Protein AF-A0A351Z859-F1 (afdb_monomer)

Solvent-accessible surface area (backbone atoms only — not comparable to full-atom values): 14404 Å² total; per-residue (Å²): 127,86,77,63,75,73,46,68,88,87,62,86,33,58,35,91,83,39,73,84,47,80,55,70,69,59,82,29,26,55,72,71,72,36,52,63,57,54,55,50,51,56,46,48,47,68,72,34,66,68,54,35,52,55,52,51,34,52,51,49,41,58,55,73,30,42,44,96,88,78,41,77,72,58,48,73,71,54,43,51,56,51,36,37,54,71,70,62,56,50,33,38,23,30,45,16,16,69,94,40,39,65,61,40,50,52,52,43,51,56,42,38,78,70,72,34,48,65,48,78,36,44,25,56,78,56,40,41,48,45,63,84,74,74,42,82,85,84,77,91,63,102,54,78,60,38,69,24,33,57,52,34,20,53,50,36,49,74,68,59,28,57,37,33,37,32,31,32,41,54,76,73,41,46,54,45,23,60,75,56,37,81,37,55,75,46,78,77,37,56,63,26,90,86,55,77,41,38,63,64,60,55,62,78,27,36,86,55,91,34,22,64,67,70,78,44,66,86,60,78,75,77,75,73,82,77,75,75,78,73,78,76,75,83,78,74,83,83,81,81,78,84,79,132

Mean predicted aligned error: 8.93 Å

Nearest PDB structures (foldseek):
  3lzc-assembl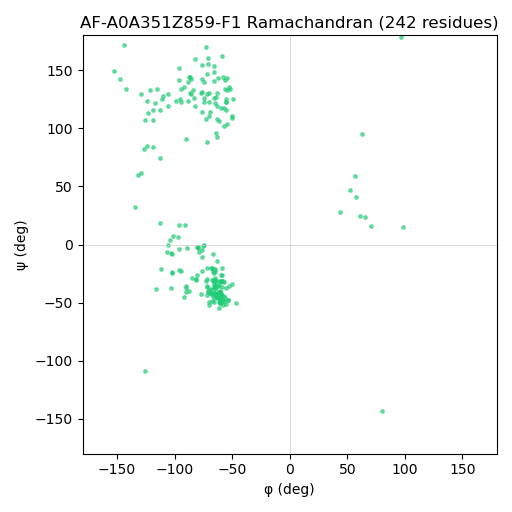y1_B  TM=6.955E-01  e=9.352E-03  Pyrococcus horikoshii
  3lzd-assembly1_B  TM=5.784E-01  e=1.665E-02  Pyrococcus horikoshii
  3lzd-assembly1_A  TM=5.931E-01  e=3.371E-02  Pyrococcus horikoshii
  2zsk-assembly1_B  TM=4.268E-01  e=3.371E-02  Pyrococcus horikoshii OT3
  2pln-assembly1_A-2  TM=3.500E-01  e=1.381E-01  Helicobacter pylori

pLDDT: mean 88.04, std 17.42, range [39.62, 98.88]

Structure (mmCIF, N/CA/C/O backbone):
data_AF-A0A351Z859-F1
#
_entry.id   AF-A0A351Z859-F1
#
loop_
_atom_site.group_PDB
_atom_site.id
_atom_site.type_symbol
_atom_site.label_atom_id
_atom_site.label_alt_id
_atom_site.label_comp_id
_atom_site.label_asym_id
_atom_site.label_entity_id
_atom_site.label_seq_id
_atom_site.pdbx_PDB_ins_code
_atom_site.Cartn_x
_atom_site.Cartn_y
_atom_site.Cartn_z
_atom_site.occupancy
_atom_site.B_iso_or_equiv
_atom_site.auth_seq_id
_atom_site.auth_comp_id
_atom_site.auth_asym_id
_atom_site.auth_atom_id
_atom_site.pdbx_PDB_model_num
ATOM 1 N N . MET A 1 1 ? 13.002 33.928 15.143 1.00 45.97 1 MET A N 1
ATOM 2 C CA . MET A 1 1 ? 13.806 32.812 14.589 1.00 45.97 1 MET A CA 1
ATOM 3 C C . MET A 1 1 ? 12.942 32.101 13.567 1.00 45.97 1 MET A C 1
ATOM 5 O O . MET A 1 1 ? 11.798 31.830 13.902 1.00 45.97 1 MET A O 1
ATOM 9 N N . LYS A 1 2 ? 13.428 31.849 12.342 1.00 49.84 2 LYS A N 1
ATOM 10 C CA . LYS A 1 2 ? 12.710 30.965 11.408 1.00 49.84 2 LYS A CA 1
ATOM 11 C C . LYS A 1 2 ? 12.531 29.620 12.114 1.00 49.84 2 LYS A C 1
ATOM 13 O O . LYS A 1 2 ? 13.525 29.020 12.521 1.00 49.84 2 LYS A O 1
ATOM 18 N N . THR A 1 3 ? 11.289 29.214 12.354 1.00 63.28 3 THR A N 1
ATOM 19 C CA . THR A 1 3 ? 10.973 27.855 12.790 1.00 63.28 3 THR A CA 1
ATOM 20 C C . THR A 1 3 ? 11.579 26.916 11.755 1.00 63.28 3 THR A C 1
ATOM 22 O O . THR A 1 3 ? 11.347 27.086 10.562 1.00 63.28 3 THR A O 1
ATOM 25 N N . ALA A 1 4 ? 12.458 26.014 12.195 1.00 70.50 4 ALA A N 1
ATOM 26 C CA . ALA A 1 4 ? 13.027 25.010 11.308 1.00 70.50 4 ALA A CA 1
ATOM 27 C C . ALA A 1 4 ? 11.886 24.219 10.653 1.00 70.50 4 ALA A C 1
ATOM 29 O O . ALA A 1 4 ? 10.891 23.933 11.327 1.00 70.50 4 ALA A O 1
ATOM 30 N N . ASP A 1 5 ? 12.040 23.868 9.376 1.00 89.81 5 ASP A N 1
ATOM 31 C CA . ASP A 1 5 ? 11.063 23.035 8.679 1.00 89.81 5 ASP A CA 1
ATOM 32 C C . ASP A 1 5 ? 10.807 21.754 9.476 1.00 89.81 5 ASP A C 1
ATOM 34 O O . ASP A 1 5 ? 11.730 21.122 10.004 1.00 89.81 5 ASP A O 1
ATOM 38 N N . VAL A 1 6 ? 9.535 21.381 9.599 1.00 93.94 6 VAL A N 1
ATOM 39 C CA . VAL A 1 6 ? 9.145 20.217 10.389 1.00 93.94 6 VAL A CA 1
ATOM 40 C C . VAL A 1 6 ? 9.597 18.944 9.683 1.00 93.94 6 VAL A C 1
ATOM 42 O O . VAL A 1 6 ? 9.213 18.685 8.545 1.00 93.94 6 VAL A O 1
ATOM 45 N N . THR A 1 7 ? 10.406 18.123 10.358 1.00 94.38 7 THR A N 1
ATOM 46 C CA . THR A 1 7 ? 10.975 16.911 9.758 1.00 94.38 7 THR A CA 1
ATOM 47 C C . THR A 1 7 ? 11.293 15.820 10.779 1.00 94.38 7 THR A C 1
ATOM 49 O O . THR A 1 7 ? 11.636 16.077 11.936 1.00 94.38 7 THR A O 1
ATOM 52 N N . CYS A 1 8 ? 11.197 14.570 10.321 1.00 95.19 8 CYS A N 1
ATOM 53 C CA . CYS A 1 8 ? 11.630 13.375 11.047 1.00 95.19 8 CYS A CA 1
ATOM 54 C C . CYS A 1 8 ? 12.961 12.802 10.533 1.00 95.19 8 CYS A C 1
ATOM 56 O O . CYS A 1 8 ? 13.465 11.872 11.158 1.00 95.19 8 CYS A O 1
ATOM 58 N N . ILE A 1 9 ? 13.514 13.321 9.428 1.00 93.69 9 ILE A N 1
ATOM 59 C CA . ILE A 1 9 ? 14.677 12.732 8.734 1.00 93.69 9 ILE A CA 1
ATOM 60 C C . ILE A 1 9 ? 15.902 12.674 9.661 1.00 93.69 9 ILE A C 1
ATOM 62 O O . ILE A 1 9 ? 16.543 11.636 9.767 1.00 93.69 9 ILE A O 1
ATOM 66 N N . GLU A 1 10 ? 16.136 13.739 10.430 1.00 88.38 10 GLU A N 1
ATOM 67 C CA . GLU A 1 10 ? 17.263 13.862 11.370 1.00 88.38 10 GLU A CA 1
ATOM 68 C C . GLU A 1 10 ? 16.927 13.367 12.795 1.00 88.38 10 GLU A C 1
ATOM 70 O O . GLU A 1 10 ? 17.563 13.744 13.783 1.00 88.38 10 GLU A O 1
ATOM 75 N N . CYS A 1 11 ? 15.845 12.597 12.970 1.00 92.31 11 CYS A N 1
ATOM 76 C CA . CYS A 1 11 ? 15.421 12.169 14.301 1.00 92.31 11 CYS A CA 1
ATOM 77 C C . CYS A 1 11 ? 16.308 11.042 14.836 1.00 92.31 11 CYS A C 1
ATOM 79 O O . CYS A 1 11 ? 16.234 9.902 14.395 1.00 92.31 11 CYS A O 1
ATOM 81 N N . GLU A 1 12 ? 17.045 11.335 15.902 1.00 91.94 12 GLU A N 1
ATOM 82 C CA . GLU A 1 12 ? 17.847 10.331 16.613 1.00 91.94 12 GLU A CA 1
ATOM 83 C C . GLU A 1 12 ? 17.245 9.916 17.967 1.00 91.94 12 GLU A C 1
ATOM 85 O O . GLU A 1 12 ? 17.836 9.131 18.704 1.00 91.94 12 GLU A O 1
ATOM 90 N N . SER A 1 13 ? 16.102 10.493 18.358 1.00 94.00 13 SER A N 1
ATOM 91 C CA . SER A 1 13 ? 15.503 10.236 19.679 1.00 94.00 13 SER A CA 1
ATOM 92 C C . SER A 1 13 ? 14.529 9.060 19.684 1.00 94.00 13 SER A C 1
ATOM 94 O O . SER A 1 13 ? 14.437 8.351 20.681 1.00 94.00 13 SER A O 1
ATOM 96 N N . TYR A 1 14 ? 13.745 8.899 18.609 1.00 93.94 14 TYR A N 1
ATOM 97 C CA . TYR A 1 14 ? 12.640 7.936 18.494 1.00 93.94 14 TYR A CA 1
ATOM 98 C C . TYR A 1 14 ? 11.724 7.849 19.731 1.00 93.94 14 TYR A C 1
ATOM 100 O O . TYR A 1 14 ? 11.087 6.825 19.984 1.00 93.94 14 TYR A O 1
ATOM 108 N N . LYS A 1 15 ? 11.605 8.940 20.499 1.00 93.88 15 LYS A N 1
ATOM 109 C CA . LYS A 1 15 ? 10.878 8.960 21.778 1.00 93.88 15 LYS A CA 1
ATOM 110 C C . LYS A 1 15 ? 9.375 8.704 21.624 1.00 93.88 15 LYS A C 1
ATOM 112 O O . LYS A 1 15 ? 8.725 8.262 22.563 1.00 93.88 15 LYS A O 1
ATOM 117 N N . CYS A 1 16 ? 8.818 8.950 20.436 1.00 92.81 16 CYS A N 1
ATOM 118 C CA . CYS A 1 16 ? 7.445 8.573 20.090 1.00 92.81 16 CYS A CA 1
ATOM 119 C C . CYS A 1 16 ? 7.220 7.053 20.068 1.00 92.81 16 CYS A C 1
ATOM 121 O O . CYS A 1 16 ? 6.129 6.615 20.411 1.00 92.81 16 CYS A O 1
ATOM 123 N N . ARG A 1 17 ? 8.242 6.266 19.713 1.00 93.69 17 ARG A N 1
ATOM 124 C CA . ARG A 1 17 ? 8.212 4.798 19.742 1.00 93.69 17 ARG A CA 1
ATOM 125 C C . ARG A 1 17 ? 8.672 4.243 21.088 1.00 93.69 17 ARG A C 1
ATOM 127 O O . ARG A 1 17 ? 8.136 3.244 21.551 1.00 93.69 17 ARG A O 1
ATOM 134 N N . TYR A 1 18 ? 9.645 4.898 21.719 1.00 94.50 18 TYR A N 1
ATOM 135 C CA . TYR A 1 18 ? 10.240 4.472 22.985 1.00 94.50 18 TYR A CA 1
ATOM 136 C C . TYR A 1 18 ? 10.134 5.586 24.041 1.00 94.50 18 TYR A C 1
ATOM 138 O O . TYR A 1 18 ? 11.093 6.337 24.244 1.00 94.50 18 TYR A O 1
ATOM 146 N N . PRO A 1 19 ? 8.998 5.703 24.759 1.00 91.06 19 PRO A N 1
ATOM 147 C CA . PRO A 1 19 ? 8.741 6.821 25.676 1.00 91.06 19 PRO A CA 1
ATOM 148 C C . PRO A 1 19 ? 9.778 6.978 26.794 1.00 91.06 19 PRO A C 1
ATOM 150 O O . PRO A 1 19 ? 10.000 8.083 27.290 1.00 91.06 19 PRO A O 1
ATOM 153 N N . LYS A 1 20 ? 10.440 5.875 27.166 1.00 93.75 20 LYS A N 1
ATOM 154 C CA . LYS A 1 20 ? 11.467 5.822 28.215 1.00 93.75 20 LYS A CA 1
ATOM 155 C C . LYS A 1 20 ? 12.828 6.389 27.781 1.00 93.75 20 LYS A C 1
ATOM 157 O O . LYS A 1 20 ? 13.695 6.579 28.630 1.00 93.75 20 LYS A O 1
ATOM 162 N N . VAL A 1 21 ? 13.043 6.674 26.491 1.00 92.94 21 VAL A N 1
ATOM 163 C CA . VAL A 1 21 ? 14.301 7.270 26.015 1.00 92.94 21 VAL A CA 1
ATOM 164 C C . VAL A 1 21 ? 14.479 8.673 26.607 1.00 92.94 21 VAL A C 1
ATOM 166 O O . VAL A 1 21 ? 13.607 9.544 26.505 1.00 92.94 21 VAL A O 1
ATOM 169 N N . LYS A 1 22 ? 15.644 8.904 27.228 1.00 93.06 22 LYS A N 1
ATOM 170 C CA . LYS A 1 22 ? 15.985 10.189 27.859 1.00 93.06 22 LYS A CA 1
ATOM 171 C C . LYS A 1 22 ? 16.255 11.292 26.834 1.00 93.06 22 LYS A C 1
ATOM 173 O O . LYS A 1 22 ? 15.864 12.430 27.076 1.00 93.06 22 LYS A O 1
ATOM 178 N N . LYS A 1 23 ? 16.859 10.956 25.685 1.00 92.81 23 LYS A N 1
ATOM 179 C CA . LYS A 1 23 ? 17.173 11.908 24.607 1.00 92.81 23 LYS A CA 1
ATOM 180 C C . LYS A 1 23 ? 15.909 12.645 24.160 1.00 92.81 23 LYS A C 1
ATOM 182 O O . LYS A 1 23 ? 14.919 12.029 23.764 1.00 92.81 23 LYS A O 1
ATOM 187 N N . SER A 1 24 ? 15.942 13.970 24.240 1.00 89.75 24 SER A N 1
ATOM 188 C CA . SER A 1 24 ? 14.845 14.816 23.778 1.00 89.75 24 SER A CA 1
ATOM 189 C C . SER A 1 24 ? 14.773 14.823 22.248 1.00 89.75 24 SER A C 1
ATOM 191 O O . SER A 1 24 ? 15.812 14.769 21.590 1.00 89.75 24 SER A O 1
ATOM 193 N N . PRO A 1 25 ? 13.569 14.918 21.658 1.00 90.81 25 PRO A N 1
ATOM 194 C CA . PRO A 1 25 ? 13.441 15.089 20.218 1.00 90.81 25 PRO A CA 1
ATOM 195 C C . PRO A 1 25 ? 14.008 16.445 19.776 1.00 90.81 25 PRO A C 1
ATOM 197 O O . PRO A 1 25 ? 14.024 17.404 20.559 1.00 90.81 25 PRO A O 1
ATOM 200 N N . SER A 1 26 ? 14.454 16.523 18.520 1.00 91.25 26 SER A N 1
ATOM 201 C CA . SER A 1 26 ? 14.964 17.752 17.898 1.00 91.25 26 SER A CA 1
ATOM 202 C C . SER A 1 26 ? 13.910 18.865 17.899 1.00 91.25 26 SER A C 1
ATOM 204 O O . SER A 1 26 ? 12.717 18.606 18.078 1.00 91.25 26 SER A O 1
ATOM 206 N N . GLN A 1 27 ? 14.329 20.117 17.699 1.00 91.62 27 GLN A N 1
ATOM 207 C CA . GLN A 1 27 ? 13.379 21.233 17.608 1.00 91.62 27 GLN A CA 1
ATOM 208 C C . GLN A 1 27 ? 12.458 21.113 16.386 1.00 91.62 27 GLN A C 1
ATOM 210 O O . GLN A 1 27 ? 11.303 21.497 16.482 1.00 91.62 27 GLN A O 1
ATOM 215 N N . ALA A 1 28 ? 12.913 20.485 15.299 1.00 93.44 28 ALA A N 1
ATOM 216 C CA . ALA A 1 28 ? 12.118 20.227 14.095 1.00 93.44 28 ALA A CA 1
ATOM 217 C C . ALA A 1 28 ? 11.079 19.091 14.243 1.00 93.44 28 ALA A C 1
ATOM 219 O O . ALA A 1 28 ? 10.368 18.773 13.294 1.00 93.44 28 ALA A O 1
ATOM 220 N N . CYS A 1 29 ? 10.991 18.442 15.411 1.00 93.56 29 CYS A N 1
ATOM 221 C CA . CYS A 1 29 ? 10.084 17.317 15.617 1.00 93.56 29 CYS A CA 1
ATOM 222 C C . CYS A 1 29 ? 8.607 17.737 15.464 1.00 93.56 29 CYS A C 1
ATOM 224 O O . CYS A 1 29 ? 8.172 18.649 16.177 1.00 93.56 29 CYS A O 1
ATOM 226 N N . PRO A 1 30 ? 7.790 17.008 14.673 1.00 94.06 30 PRO A N 1
ATOM 227 C CA . PRO A 1 30 ? 6.371 17.324 14.505 1.00 94.06 30 PRO A CA 1
ATOM 228 C C . PRO A 1 30 ? 5.594 17.401 15.823 1.00 94.06 30 PRO A C 1
ATOM 230 O O . PRO A 1 30 ? 4.774 18.290 16.000 1.00 94.06 30 PRO A O 1
ATOM 233 N N . ARG A 1 31 ? 5.895 16.533 16.802 1.00 90.94 31 ARG A N 1
ATOM 234 C CA . ARG A 1 31 ? 5.217 16.552 18.116 1.00 90.94 31 ARG A CA 1
ATOM 235 C C . ARG A 1 31 ? 5.517 17.806 18.943 1.00 90.94 31 ARG A C 1
ATOM 237 O O . ARG A 1 31 ? 4.755 18.112 19.851 1.00 90.94 31 ARG A O 1
ATOM 244 N N . LYS A 1 32 ? 6.643 18.480 18.681 1.00 91.44 32 LYS A N 1
ATOM 245 C CA . LYS A 1 32 ? 7.009 19.744 19.337 1.00 91.44 32 LYS A CA 1
ATOM 246 C C . LYS A 1 32 ? 6.425 20.949 18.608 1.00 91.44 32 LYS A C 1
ATOM 248 O O . LYS A 1 32 ? 5.998 21.881 19.273 1.00 91.44 32 LYS A O 1
ATOM 253 N N . GLN A 1 33 ? 6.432 20.919 17.277 1.00 94.25 33 GLN A N 1
ATOM 254 C CA . GLN A 1 33 ? 5.968 22.033 16.448 1.00 94.25 33 GLN A CA 1
ATOM 255 C C . GLN A 1 33 ? 4.439 22.076 16.305 1.00 94.25 33 GLN A C 1
ATOM 257 O O . GLN A 1 33 ? 3.888 23.158 16.155 1.00 94.25 33 GLN A O 1
ATOM 262 N N . TYR A 1 34 ? 3.759 20.929 16.425 1.00 95.12 34 TYR A N 1
ATOM 263 C CA . TYR A 1 34 ? 2.301 20.807 16.293 1.00 95.12 34 TYR A CA 1
ATOM 264 C C . TYR A 1 34 ? 1.647 20.062 17.479 1.00 95.12 34 TYR A C 1
ATOM 266 O O . TYR A 1 34 ? 1.073 18.976 17.312 1.00 95.12 34 TYR A O 1
ATOM 274 N N . PRO A 1 35 ? 1.760 20.578 18.717 1.00 94.69 35 PRO A N 1
ATOM 275 C CA . PRO A 1 35 ? 1.160 19.941 19.893 1.00 94.69 35 PRO A CA 1
ATOM 276 C C . PRO A 1 35 ? -0.378 19.954 19.862 1.00 94.69 35 PRO A C 1
ATOM 278 O O . PRO A 1 35 ? -1.020 19.037 20.379 1.00 94.69 35 PRO A O 1
ATOM 281 N N . ASP A 1 36 ? -0.963 20.973 19.242 1.00 97.00 36 ASP A N 1
ATOM 282 C CA . ASP A 1 36 ? -2.390 21.127 18.970 1.00 97.00 36 ASP A CA 1
ATOM 283 C C . ASP A 1 36 ? -2.891 20.060 17.991 1.00 97.00 36 ASP A C 1
ATOM 285 O O . ASP A 1 36 ? -3.826 19.335 18.332 1.00 97.00 36 ASP A O 1
ATOM 289 N N . VAL A 1 37 ? -2.204 19.858 16.859 1.00 96.81 37 VAL A N 1
ATOM 290 C CA . VAL A 1 37 ? -2.534 18.798 15.887 1.00 96.81 37 VAL A CA 1
ATOM 291 C C . VAL A 1 37 ? -2.440 17.423 16.539 1.00 96.81 37 VAL A C 1
ATOM 293 O O . VAL A 1 37 ? -3.312 16.579 16.341 1.00 96.81 37 VAL A O 1
ATOM 296 N N . MET A 1 38 ? -1.423 17.180 17.374 1.00 95.00 38 MET A N 1
ATOM 297 C CA . MET A 1 38 ? -1.317 15.919 18.114 1.00 95.00 38 MET A CA 1
ATOM 298 C C . MET A 1 38 ? -2.524 15.700 19.036 1.00 95.00 38 MET A C 1
ATOM 300 O O . MET A 1 38 ? -3.063 14.597 19.092 1.00 95.00 38 MET A O 1
ATOM 304 N N . LYS A 1 39 ? -2.956 16.730 19.772 1.00 96.94 39 LYS A N 1
ATOM 305 C CA . LYS A 1 39 ? -4.121 16.634 20.662 1.00 96.94 39 LYS A CA 1
ATOM 306 C C . LYS A 1 39 ? -5.414 16.426 19.870 1.00 96.94 39 LYS A C 1
ATOM 308 O O . LYS A 1 39 ? -6.222 15.584 20.257 1.00 96.94 39 LYS A O 1
ATOM 313 N N . GLN A 1 40 ? -5.594 17.175 18.786 1.00 97.69 40 GLN A N 1
ATOM 314 C CA . GLN A 1 40 ? -6.758 17.093 17.908 1.00 97.69 40 GLN A CA 1
ATOM 315 C C . GLN A 1 40 ? -6.877 15.705 17.279 1.00 97.69 40 GLN A C 1
ATOM 317 O O . GLN A 1 40 ? -7.887 15.038 17.468 1.00 97.69 40 GLN A O 1
ATOM 322 N N . THR A 1 41 ? -5.825 15.228 16.616 1.00 96.88 41 THR A N 1
ATOM 323 C CA . THR A 1 41 ? -5.847 13.935 15.917 1.00 96.88 41 THR A CA 1
ATOM 324 C C . THR A 1 41 ? -5.999 12.753 16.870 1.00 96.88 41 THR A C 1
ATOM 326 O O . THR A 1 41 ? -6.655 11.784 16.519 1.00 96.88 41 THR A O 1
ATOM 329 N N . LEU A 1 42 ? -5.478 12.818 18.103 1.00 96.88 42 LEU A N 1
ATOM 330 C CA . LEU A 1 42 ? -5.759 11.796 19.124 1.00 96.88 42 LEU A CA 1
ATOM 331 C C . LEU A 1 42 ? -7.234 11.761 19.534 1.00 96.88 42 LEU A C 1
ATOM 333 O O . LEU A 1 42 ? -7.754 10.689 19.843 1.00 96.88 42 LEU A O 1
ATOM 337 N N . LYS A 1 43 ? -7.888 12.926 19.576 1.00 97.62 43 LYS A N 1
ATOM 338 C CA . LYS A 1 43 ? -9.319 13.026 19.857 1.00 97.62 43 LYS A CA 1
ATOM 339 C C . LYS A 1 43 ? -10.130 12.486 18.681 1.00 97.62 43 LYS A C 1
ATOM 341 O O . LYS A 1 43 ? -10.930 11.588 18.885 1.00 97.62 43 LYS A O 1
ATOM 346 N N . GLU A 1 44 ? -9.873 12.958 17.465 1.00 96.38 44 GLU A N 1
ATOM 347 C CA . GLU A 1 44 ? -10.545 12.476 16.248 1.00 96.38 44 GLU A CA 1
ATOM 348 C C . GLU A 1 44 ? -10.365 10.971 16.072 1.00 96.38 44 GLU A C 1
ATOM 350 O O . GLU A 1 44 ? -11.329 10.259 15.835 1.00 96.38 44 GLU A O 1
ATOM 355 N N . ASN A 1 45 ? -9.149 10.463 16.287 1.00 96.19 45 ASN A N 1
ATOM 356 C CA . ASN A 1 45 ? -8.880 9.037 16.197 1.00 96.19 45 ASN A CA 1
ATOM 357 C C . ASN A 1 45 ? -9.739 8.230 17.171 1.00 96.19 45 ASN A C 1
ATOM 359 O O . ASN A 1 45 ? -10.148 7.139 16.804 1.00 96.19 45 ASN A O 1
ATOM 363 N N . ARG A 1 46 ? -10.008 8.751 18.377 1.00 96.31 46 ARG A N 1
ATOM 364 C CA . ARG A 1 46 ? -10.849 8.119 19.407 1.00 96.31 46 ARG A CA 1
ATOM 365 C C . ARG A 1 46 ? -12.343 8.244 19.117 1.00 96.31 46 ARG A C 1
ATOM 367 O O . ARG A 1 46 ? -13.074 7.290 19.360 1.00 96.31 46 ARG A O 1
ATOM 374 N N . ASP A 1 47 ? -12.771 9.417 18.670 1.00 97.50 47 ASP A N 1
ATOM 375 C CA . ASP A 1 47 ? -14.182 9.804 18.640 1.00 97.50 47 ASP A CA 1
ATOM 376 C C . ASP A 1 47 ? -14.839 9.514 17.274 1.00 97.50 47 ASP A C 1
ATOM 378 O O . ASP A 1 47 ? -16.057 9.355 17.206 1.00 97.50 47 ASP A O 1
ATOM 382 N N . ASP A 1 48 ? -14.061 9.414 16.188 1.00 97.81 48 ASP A N 1
ATOM 383 C CA . ASP A 1 48 ? -14.560 9.056 14.857 1.00 97.81 48 ASP A CA 1
ATOM 384 C C . ASP A 1 48 ? -14.710 7.532 14.712 1.00 97.81 48 ASP A C 1
ATOM 386 O O . ASP A 1 48 ? -13.745 6.765 14.802 1.00 97.81 48 ASP A O 1
ATOM 390 N N . ALA A 1 49 ? -15.944 7.087 14.462 1.00 97.06 49 ALA A N 1
ATOM 391 C CA . ALA A 1 49 ? -16.282 5.671 14.374 1.00 97.06 49 ALA A CA 1
ATOM 392 C C . ALA A 1 49 ? -15.623 4.957 13.181 1.00 97.06 49 ALA A C 1
ATOM 394 O O . ALA A 1 49 ? -15.210 3.805 13.322 1.00 97.06 49 ALA A O 1
ATOM 395 N N . ALA A 1 50 ? -15.493 5.620 12.028 1.00 95.56 50 ALA A N 1
ATOM 396 C CA . ALA A 1 50 ? -14.869 5.032 10.845 1.00 95.56 50 ALA A CA 1
ATOM 397 C C . ALA A 1 50 ? -13.360 4.857 11.064 1.00 95.56 50 ALA A C 1
ATOM 399 O O . ALA A 1 50 ? -12.796 3.797 10.777 1.00 95.56 50 ALA A O 1
ATOM 400 N N . VAL A 1 51 ? -12.714 5.855 11.671 1.00 96.81 51 VAL A N 1
ATOM 401 C CA . VAL A 1 51 ? -11.296 5.775 12.048 1.00 96.81 51 VAL A CA 1
ATOM 402 C C . VAL A 1 51 ? -11.068 4.680 13.093 1.00 96.81 51 VAL A C 1
ATOM 404 O O . VAL A 1 51 ? -10.140 3.878 12.951 1.00 96.81 51 VAL A O 1
ATOM 407 N N . GLN A 1 52 ? -11.918 4.593 14.120 1.00 97.25 52 GLN A N 1
ATOM 408 C CA . GLN A 1 52 ? -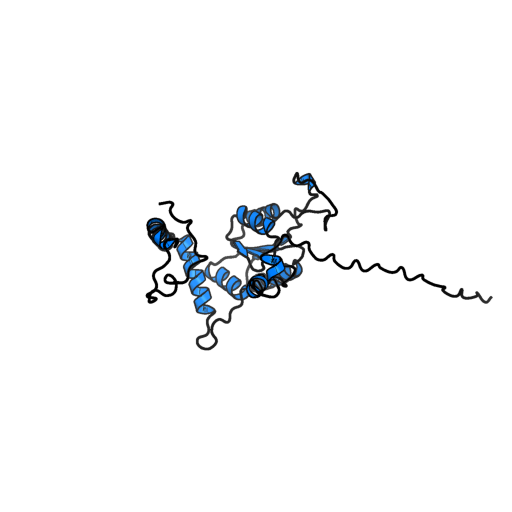11.851 3.525 15.123 1.00 97.25 52 GLN A CA 1
ATOM 409 C C . GLN A 1 52 ? -12.016 2.140 14.501 1.00 97.25 52 GLN A C 1
ATOM 411 O O . GLN A 1 52 ? -11.257 1.231 14.835 1.00 97.25 52 GLN A O 1
ATOM 416 N N . GLN A 1 53 ? -12.957 1.979 13.572 1.00 96.56 53 GLN A N 1
ATOM 417 C CA . GLN A 1 53 ? -13.198 0.709 12.895 1.00 96.56 53 GLN A CA 1
ATOM 418 C C . GLN A 1 53 ? -11.957 0.230 12.121 1.00 96.56 53 GLN A C 1
ATOM 420 O O . GLN A 1 53 ? -11.552 -0.927 12.270 1.00 96.56 53 GLN A O 1
ATOM 425 N N . ILE A 1 54 ? -11.301 1.117 11.367 1.00 96.62 54 ILE A N 1
ATOM 426 C CA . ILE A 1 54 ? -10.050 0.810 10.651 1.00 96.62 54 ILE A CA 1
ATOM 427 C C . ILE A 1 54 ? -8.922 0.449 11.630 1.00 96.62 54 ILE A C 1
ATOM 429 O O . ILE A 1 54 ? -8.228 -0.557 11.447 1.00 96.62 54 ILE A O 1
ATOM 433 N N . ASN A 1 55 ? -8.746 1.229 12.701 1.00 97.06 55 ASN A N 1
ATOM 434 C CA . ASN A 1 55 ? -7.687 0.984 13.686 1.00 97.06 55 ASN A CA 1
ATOM 435 C C . ASN A 1 55 ? -7.894 -0.330 14.444 1.00 97.06 55 ASN A C 1
ATOM 437 O O . ASN A 1 55 ? -6.936 -1.079 14.647 1.00 97.06 55 ASN A O 1
ATOM 441 N N . ALA A 1 56 ? -9.133 -0.637 14.829 1.00 97.12 56 ALA A N 1
ATOM 442 C CA . ALA A 1 56 ? -9.484 -1.890 15.482 1.00 97.12 56 ALA A CA 1
ATOM 443 C C . ALA A 1 56 ? -9.217 -3.089 14.561 1.00 97.12 56 ALA A C 1
ATOM 445 O O . ALA A 1 56 ? -8.621 -4.073 15.000 1.00 97.12 56 ALA A O 1
ATOM 446 N N . ALA A 1 57 ? -9.570 -2.989 13.274 1.00 97.88 57 ALA A N 1
ATOM 447 C CA . ALA A 1 57 ? -9.276 -4.034 12.297 1.00 97.88 57 ALA A CA 1
ATOM 448 C C . ALA A 1 57 ? -7.766 -4.239 12.101 1.00 97.88 57 ALA A C 1
ATOM 450 O O . ALA A 1 57 ? -7.299 -5.377 12.097 1.00 97.88 57 ALA A O 1
ATOM 451 N N . CYS A 1 58 ? -6.987 -3.157 12.012 1.00 96.88 58 CYS A N 1
ATOM 452 C CA . CYS A 1 58 ? -5.525 -3.223 11.941 1.00 96.88 58 CYS A CA 1
ATOM 453 C C . CYS A 1 58 ? -4.930 -3.931 13.170 1.00 96.88 58 CYS A C 1
ATOM 455 O O . CYS A 1 58 ? -4.144 -4.873 13.035 1.00 96.88 58 CYS A O 1
ATOM 457 N N . MET A 1 59 ? -5.353 -3.534 14.373 1.00 97.19 59 MET A N 1
ATOM 458 C CA . MET A 1 59 ? -4.915 -4.160 15.622 1.00 97.19 59 MET A CA 1
ATOM 459 C C . MET A 1 59 ? -5.266 -5.646 15.675 1.00 97.19 59 MET A C 1
ATOM 461 O O . MET A 1 59 ? -4.430 -6.459 16.069 1.00 97.19 59 MET A O 1
ATOM 465 N N . GLU A 1 60 ? -6.470 -6.016 15.248 1.00 97.94 60 GLU A N 1
ATOM 466 C CA . GLU A 1 60 ? -6.920 -7.405 15.269 1.00 97.94 60 GLU A CA 1
ATOM 467 C C . GLU A 1 60 ? -6.165 -8.278 14.256 1.00 97.94 60 GLU A C 1
ATOM 469 O O . GLU A 1 60 ? -5.777 -9.399 14.585 1.00 97.94 60 GLU A O 1
ATOM 474 N N . VAL A 1 61 ? -5.861 -7.763 13.060 1.00 97.56 61 VAL A N 1
ATOM 475 C CA . VAL A 1 61 ? -5.002 -8.453 12.078 1.00 97.56 61 VAL A CA 1
ATOM 476 C C . VAL A 1 61 ? -3.591 -8.661 12.626 1.00 97.56 61 VAL A C 1
ATOM 478 O O . VAL A 1 61 ? -3.036 -9.758 12.526 1.00 97.56 61 VAL A O 1
ATOM 481 N N . LEU A 1 62 ? -3.006 -7.638 13.254 1.00 95.62 62 LEU A N 1
ATOM 482 C CA . LEU A 1 62 ? -1.676 -7.743 13.859 1.00 95.62 62 LEU A CA 1
ATOM 483 C C . LEU A 1 62 ? -1.646 -8.709 15.049 1.00 95.62 62 LEU A C 1
ATOM 485 O O . LEU A 1 62 ? -0.643 -9.389 15.271 1.00 95.62 62 LEU A O 1
ATOM 489 N N . ARG A 1 63 ? -2.734 -8.774 15.819 1.00 95.88 63 ARG A N 1
ATOM 490 C CA . ARG A 1 63 ? -2.874 -9.696 16.947 1.00 95.88 63 ARG A CA 1
ATOM 491 C C . ARG A 1 63 ? -3.002 -11.137 16.463 1.00 95.88 63 ARG A C 1
ATOM 493 O O . ARG A 1 63 ? -2.285 -11.999 16.954 1.00 95.88 63 ARG A O 1
ATOM 500 N N . ARG A 1 64 ? -3.891 -11.398 15.500 1.00 96.38 64 ARG A N 1
ATOM 501 C CA . ARG A 1 64 ? -4.162 -12.749 14.982 1.00 96.38 64 ARG A CA 1
ATOM 502 C C . ARG A 1 64 ? -3.032 -13.306 14.117 1.00 96.38 64 ARG A C 1
ATOM 504 O O . ARG A 1 64 ? -2.850 -14.516 14.093 1.00 96.38 64 ARG A O 1
ATOM 511 N N . GLY A 1 65 ? -2.280 -12.448 13.427 1.00 95.62 65 GLY A N 1
ATOM 512 C CA . GLY A 1 65 ? -1.128 -12.858 12.617 1.00 95.62 65 GLY A CA 1
ATOM 513 C C . GLY A 1 65 ? 0.155 -13.109 13.402 1.00 95.62 65 GLY A C 1
ATOM 514 O O . GLY A 1 65 ? 1.168 -13.476 12.807 1.00 95.62 65 GLY A O 1
ATOM 515 N N . ARG A 1 66 ? 0.136 -12.896 14.722 1.00 94.25 66 ARG A N 1
ATOM 516 C CA . ARG A 1 66 ? 1.278 -13.122 15.603 1.00 94.25 66 ARG A CA 1
ATOM 517 C C . ARG A 1 66 ? 1.157 -14.473 16.302 1.00 94.25 66 ARG A C 1
ATOM 519 O O . ARG A 1 66 ? 0.217 -14.701 17.057 1.00 94.25 66 ARG A O 1
ATOM 526 N N . HIS A 1 67 ? 2.173 -15.302 16.129 1.00 91.56 67 HIS A N 1
ATOM 527 C CA . HIS A 1 67 ? 2.443 -16.470 16.950 1.00 91.56 67 HIS A CA 1
ATOM 528 C C . HIS A 1 67 ? 3.264 -16.079 18.179 1.00 91.56 67 HIS A C 1
ATOM 530 O O . HIS A 1 67 ? 4.182 -15.257 18.091 1.00 91.56 67 HIS A O 1
ATOM 536 N N . GLU A 1 68 ? 2.973 -16.695 19.322 1.00 86.44 68 GLU A N 1
ATOM 537 C CA . GLU A 1 68 ? 3.631 -16.380 20.595 1.00 86.44 68 GLU A CA 1
ATOM 538 C C . GLU A 1 68 ? 5.148 -16.624 20.546 1.00 86.44 68 GLU A C 1
ATOM 540 O O . GLU A 1 68 ? 5.922 -15.794 21.017 1.00 86.44 68 GLU A O 1
ATOM 545 N N . SER A 1 69 ? 5.577 -17.715 19.903 1.00 87.62 69 SER A N 1
ATOM 546 C CA . SER A 1 69 ? 6.993 -18.100 19.818 1.00 87.62 69 SER A CA 1
ATOM 547 C C . SER A 1 69 ? 7.677 -17.795 18.481 1.00 87.62 69 SER A C 1
ATOM 549 O O . SER A 1 69 ? 8.897 -17.659 18.451 1.00 87.62 69 SER A O 1
ATOM 551 N N . LEU A 1 70 ? 6.925 -17.686 17.378 1.00 87.50 70 LEU A N 1
ATOM 552 C CA . LEU A 1 70 ? 7.492 -17.568 16.022 1.00 87.50 70 LEU A CA 1
ATOM 553 C C . LEU A 1 70 ? 7.454 -16.130 15.490 1.00 87.50 70 LEU A C 1
ATOM 555 O O . LEU A 1 70 ? 8.057 -15.823 14.464 1.00 87.50 70 LEU A O 1
ATOM 559 N N . GLY A 1 71 ? 6.790 -15.220 16.206 1.00 91.19 71 GLY A N 1
ATOM 560 C CA . GLY A 1 71 ? 6.624 -13.844 15.764 1.00 91.19 71 GLY A CA 1
ATOM 561 C C . GLY A 1 71 ? 5.495 -13.711 14.747 1.00 91.19 71 GLY A C 1
ATOM 562 O O . GLY A 1 71 ? 4.438 -14.306 14.911 1.00 91.19 71 GLY A O 1
ATOM 563 N N . TYR A 1 72 ? 5.664 -12.844 13.752 1.00 91.75 72 TYR A N 1
ATOM 564 C CA . TYR A 1 72 ? 4.603 -12.548 12.788 1.00 91.75 72 TYR A CA 1
ATOM 565 C C . TYR A 1 72 ? 4.649 -13.515 11.601 1.00 91.75 72 TYR A C 1
ATOM 567 O O . TYR A 1 72 ? 5.679 -13.602 10.937 1.00 91.75 72 TYR A O 1
ATOM 575 N N . GLU A 1 73 ? 3.548 -14.214 11.328 1.00 95.06 73 GLU A N 1
ATOM 576 C CA . GLU A 1 73 ? 3.502 -15.310 10.345 1.00 95.06 73 GLU A CA 1
ATOM 577 C C . GLU A 1 73 ? 2.662 -14.990 9.107 1.00 95.06 73 GLU A C 1
ATOM 579 O O . GLU A 1 73 ? 2.804 -15.625 8.060 1.00 95.06 73 GLU A O 1
ATOM 584 N N . TRP A 1 74 ? 1.752 -14.022 9.205 1.00 97.12 74 TRP A N 1
ATOM 585 C CA . TRP A 1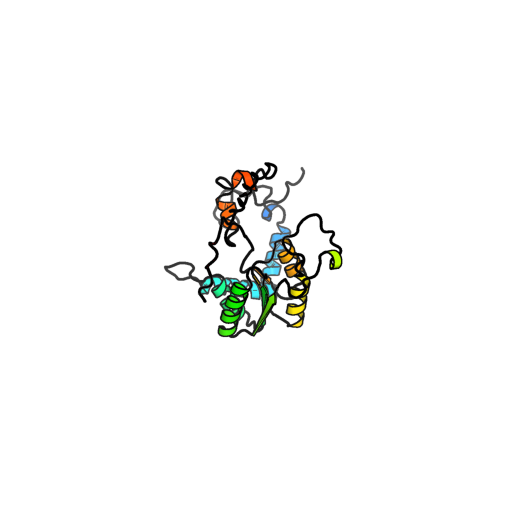 74 ? 0.871 -13.707 8.090 1.00 97.12 74 TRP A CA 1
ATOM 586 C C . TRP A 1 74 ? 1.597 -12.916 7.008 1.00 97.12 74 TRP A C 1
ATOM 588 O O . TRP A 1 74 ? 2.239 -11.897 7.256 1.00 97.12 74 TRP A O 1
ATOM 598 N N . THR A 1 75 ? 1.443 -13.369 5.765 1.00 96.81 75 THR A N 1
ATOM 599 C CA . THR A 1 75 ? 1.834 -12.587 4.592 1.00 96.81 75 THR A CA 1
ATOM 600 C C . THR A 1 75 ? 0.872 -11.416 4.401 1.00 96.81 75 THR A C 1
ATOM 602 O O . THR A 1 75 ? -0.279 -11.468 4.839 1.00 96.81 75 THR A O 1
ATOM 605 N N . ARG A 1 76 ? 1.285 -10.390 3.647 1.00 97.06 76 ARG A N 1
ATOM 606 C CA . ARG A 1 76 ? 0.408 -9.255 3.307 1.00 97.06 76 ARG A CA 1
ATOM 607 C C . ARG A 1 76 ? -0.890 -9.680 2.599 1.00 97.06 76 ARG A C 1
ATOM 609 O O . ARG A 1 76 ? -1.924 -9.054 2.801 1.00 97.06 76 ARG A O 1
ATOM 616 N N . VAL A 1 77 ? -0.868 -10.756 1.804 1.00 98.38 77 VAL A N 1
ATOM 617 C CA . VAL A 1 77 ? -2.087 -11.312 1.183 1.00 98.38 77 VAL A CA 1
ATOM 618 C C . VAL A 1 77 ? -3.025 -11.891 2.245 1.00 98.38 77 VAL A C 1
ATOM 620 O O . VAL A 1 77 ? -4.231 -11.661 2.189 1.00 98.38 77 VAL A O 1
ATOM 623 N N . ARG A 1 78 ? -2.488 -12.600 3.249 1.00 98.25 78 ARG A N 1
ATOM 624 C CA . ARG A 1 78 ? -3.304 -13.119 4.353 1.00 98.25 78 ARG A CA 1
ATOM 625 C C . ARG A 1 78 ? -3.847 -11.997 5.235 1.00 98.25 78 ARG A C 1
ATOM 627 O O . ARG A 1 78 ? -5.025 -12.039 5.575 1.00 98.25 78 ARG A O 1
ATOM 634 N N . GLU A 1 79 ? -3.026 -10.994 5.552 1.00 98.12 79 GLU A N 1
ATOM 635 C CA . GLU A 1 79 ? -3.462 -9.784 6.261 1.00 98.12 79 GLU A CA 1
ATOM 636 C C . GLU A 1 79 ? -4.640 -9.122 5.542 1.00 98.12 79 GLU A C 1
ATOM 638 O O . GLU A 1 79 ? -5.650 -8.841 6.174 1.00 98.12 79 GLU A O 1
ATOM 643 N N . LEU A 1 80 ? -4.542 -8.935 4.221 1.00 98.56 80 LEU A N 1
ATOM 644 C CA . LEU A 1 80 ? -5.598 -8.349 3.392 1.00 98.56 80 LEU A CA 1
ATOM 645 C C . LEU A 1 80 ? -6.919 -9.131 3.489 1.00 98.56 80 LEU A C 1
ATOM 647 O O . LEU A 1 80 ? -7.971 -8.528 3.695 1.00 98.56 80 LEU A O 1
ATOM 651 N N . ILE A 1 81 ? -6.869 -10.462 3.365 1.00 98.75 81 ILE A N 1
ATOM 652 C CA . ILE A 1 81 ? -8.055 -11.331 3.466 1.00 98.75 81 ILE A CA 1
ATOM 653 C C . ILE A 1 81 ? -8.713 -11.187 4.841 1.00 98.75 81 ILE A C 1
ATOM 655 O O . ILE A 1 81 ? -9.928 -11.025 4.945 1.00 98.75 81 ILE A O 1
ATOM 659 N N . GLU A 1 82 ? -7.919 -11.249 5.908 1.00 98.56 82 GLU A N 1
ATOM 660 C CA . GLU A 1 82 ? -8.437 -11.192 7.274 1.00 98.56 82 GLU A CA 1
ATOM 661 C C . GLU A 1 82 ? -8.938 -9.795 7.641 1.00 98.56 82 GLU A C 1
ATOM 663 O O . GLU A 1 82 ? -9.983 -9.674 8.277 1.00 98.56 82 GLU A O 1
ATOM 668 N N . TYR A 1 83 ? -8.264 -8.749 7.164 1.00 98.56 83 TYR A N 1
ATOM 669 C CA . TYR A 1 83 ? -8.702 -7.362 7.288 1.00 98.56 83 TYR A CA 1
ATOM 670 C C . TYR A 1 83 ? -10.080 -7.156 6.651 1.00 98.56 83 TYR A C 1
ATOM 672 O O . TYR A 1 83 ? -11.009 -6.687 7.310 1.00 98.56 83 TYR A O 1
ATOM 680 N N . ALA A 1 84 ? -10.245 -7.586 5.396 1.00 98.44 84 ALA A N 1
ATOM 681 C CA . ALA A 1 84 ? -11.513 -7.483 4.682 1.00 98.44 84 ALA A CA 1
ATOM 682 C C . ALA A 1 84 ? -12.635 -8.285 5.370 1.00 98.44 84 ALA A C 1
ATOM 684 O O . ALA A 1 84 ? -13.771 -7.818 5.432 1.00 98.44 84 ALA A O 1
ATOM 685 N N . ARG A 1 85 ? -12.331 -9.451 5.964 1.00 98.50 85 ARG A N 1
ATOM 686 C CA . ARG A 1 85 ? -13.299 -10.231 6.761 1.00 98.50 85 ARG A CA 1
ATOM 687 C C . ARG A 1 85 ? -13.730 -9.517 8.036 1.00 98.50 85 ARG A C 1
ATOM 689 O O . ARG A 1 85 ? -14.925 -9.486 8.324 1.00 98.50 85 ARG A O 1
ATOM 696 N N . ILE A 1 86 ? -12.786 -8.949 8.788 1.00 98.19 86 ILE A N 1
ATOM 697 C CA . ILE A 1 86 ? -13.071 -8.214 10.032 1.00 98.19 86 ILE A CA 1
ATOM 698 C C . ILE A 1 86 ? -13.989 -7.023 9.745 1.00 98.19 86 ILE A C 1
ATOM 700 O O . ILE A 1 86 ? -14.969 -6.815 10.459 1.00 98.19 86 ILE A O 1
ATOM 704 N N . LEU A 1 87 ? -13.724 -6.300 8.655 1.00 98.00 87 LEU A N 1
ATOM 705 C CA . LEU A 1 87 ? -14.552 -5.183 8.195 1.00 98.00 87 LEU A CA 1
ATOM 706 C C . LEU A 1 87 ? -15.810 -5.607 7.432 1.00 98.00 87 LEU A C 1
ATOM 708 O O . LEU A 1 87 ? -16.630 -4.761 7.090 1.00 98.00 87 LEU A O 1
ATOM 712 N N . ARG A 1 88 ? -16.000 -6.914 7.226 1.00 97.88 88 ARG A N 1
ATOM 713 C CA . ARG A 1 88 ? -17.153 -7.522 6.548 1.00 97.88 88 ARG A CA 1
ATOM 714 C C . ARG A 1 88 ? -17.337 -7.080 5.096 1.00 97.88 88 ARG A C 1
ATOM 716 O O . ARG A 1 88 ? -18.443 -7.222 4.573 1.00 97.88 88 ARG A O 1
ATOM 723 N N . TYR A 1 89 ? -16.266 -6.641 4.441 1.00 98.38 89 TYR A N 1
ATOM 724 C CA . TYR A 1 89 ? -16.276 -6.332 3.017 1.00 98.38 89 TYR A CA 1
ATOM 725 C C . TYR A 1 89 ? -16.695 -7.555 2.199 1.00 98.38 89 TYR A C 1
ATOM 727 O O . TYR A 1 89 ? -16.390 -8.705 2.533 1.00 98.38 89 TYR A O 1
ATOM 735 N N . LYS A 1 90 ? -17.428 -7.297 1.124 1.00 98.56 90 LYS A N 1
ATOM 736 C CA . LYS A 1 90 ? -17.970 -8.278 0.184 1.00 98.56 90 LYS A CA 1
ATOM 737 C C . LYS A 1 90 ? -17.385 -8.099 -1.203 1.00 98.56 90 LYS A C 1
ATOM 739 O O . LYS A 1 90 ? -17.127 -9.106 -1.859 1.00 98.56 90 LYS A O 1
ATOM 744 N N . ARG A 1 91 ? -17.169 -6.859 -1.646 1.00 98.81 91 ARG A N 1
ATOM 745 C CA . ARG A 1 91 ? -16.659 -6.540 -2.985 1.00 98.81 91 ARG A CA 1
ATOM 746 C C . ARG A 1 91 ? -15.265 -5.934 -2.901 1.00 98.81 91 ARG A C 1
ATOM 748 O O . ARG A 1 91 ? -15.094 -4.835 -2.379 1.00 98.81 91 ARG A O 1
ATOM 755 N N . ILE A 1 92 ? -14.277 -6.632 -3.453 1.00 98.88 92 ILE A N 1
ATOM 756 C CA . ILE A 1 92 ? -12.889 -6.164 -3.505 1.00 98.88 92 ILE A CA 1
ATOM 757 C C . ILE A 1 92 ? -12.523 -5.836 -4.949 1.00 98.88 92 ILE A C 1
ATOM 759 O O . ILE A 1 92 ? -12.643 -6.671 -5.847 1.00 98.88 92 ILE A O 1
ATOM 763 N N . GLY A 1 93 ? -12.058 -4.613 -5.173 1.00 98.88 93 GLY A N 1
ATOM 764 C CA . GLY A 1 93 ? -11.492 -4.203 -6.447 1.00 98.88 93 GLY A CA 1
ATOM 765 C C . GLY A 1 93 ? -10.004 -4.506 -6.516 1.00 98.88 93 GLY A C 1
ATOM 766 O O . GLY A 1 93 ? -9.280 -4.357 -5.534 1.00 98.88 93 GLY A O 1
ATOM 767 N N . ILE A 1 94 ? -9.523 -4.887 -7.693 1.00 98.88 94 ILE A N 1
ATOM 768 C CA . ILE A 1 94 ? -8.099 -4.989 -7.999 1.00 98.88 94 ILE A CA 1
ATOM 769 C C . ILE A 1 94 ? -7.793 -4.026 -9.143 1.00 98.88 94 ILE A C 1
ATOM 771 O O . ILE A 1 94 ? -8.255 -4.206 -10.272 1.00 98.88 94 ILE A O 1
ATOM 775 N N . ALA A 1 95 ? -6.966 -3.023 -8.863 1.00 98.69 95 ALA A N 1
ATOM 776 C CA . ALA A 1 95 ? -6.384 -2.155 -9.877 1.00 98.69 95 ALA A CA 1
ATOM 777 C C . ALA A 1 95 ? -5.056 -2.762 -10.345 1.00 98.69 95 ALA A C 1
ATOM 779 O O . ALA A 1 95 ? -3.996 -2.532 -9.754 1.00 98.69 95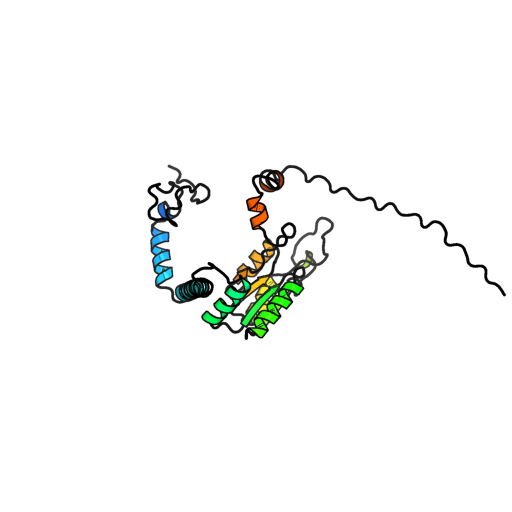 ALA A O 1
ATOM 780 N N . GLY A 1 96 ? -5.125 -3.589 -11.390 1.00 98.31 96 GLY A N 1
ATOM 781 C CA . GLY A 1 96 ? -3.993 -4.371 -11.885 1.00 98.31 96 GLY A CA 1
ATOM 782 C C . GLY A 1 96 ? -3.243 -3.680 -13.016 1.00 98.31 96 GLY A C 1
ATOM 783 O O . GLY A 1 96 ? -3.842 -3.195 -13.977 1.00 98.31 96 GLY A O 1
ATOM 784 N N . CYS A 1 97 ? -1.914 -3.657 -12.954 1.00 97.38 97 CYS A N 1
ATOM 785 C CA . CYS A 1 97 ? -1.118 -3.268 -14.113 1.00 97.38 97 CYS A CA 1
ATOM 786 C C . CYS A 1 97 ? -1.063 -4.396 -15.148 1.00 97.38 97 CYS A C 1
ATOM 788 O O . CYS A 1 97 ? -0.870 -5.551 -14.788 1.00 97.38 97 CYS A O 1
ATOM 790 N N . VAL A 1 98 ? -1.105 -4.057 -16.441 1.00 95.94 98 VAL A N 1
ATOM 791 C CA . VAL A 1 98 ? -0.930 -5.025 -17.539 1.00 95.94 98 VAL A CA 1
ATOM 792 C C . VAL A 1 98 ? 0.351 -5.859 -17.410 1.00 95.94 98 VAL A C 1
ATOM 794 O O . VAL A 1 98 ? 0.346 -7.043 -17.718 1.00 95.94 98 VAL A O 1
ATOM 797 N N . GLY A 1 99 ? 1.438 -5.266 -16.905 1.00 94.69 99 GLY A N 1
ATOM 798 C CA . GLY A 1 99 ? 2.709 -5.968 -16.703 1.00 94.69 99 GLY A CA 1
ATOM 799 C C . GLY A 1 99 ? 2.741 -6.898 -15.487 1.00 94.69 99 GLY A C 1
ATOM 800 O O . GLY A 1 99 ? 3.760 -7.540 -15.283 1.00 94.69 99 GLY A O 1
ATOM 801 N N . LEU A 1 100 ? 1.680 -6.918 -14.674 1.00 97.25 100 LEU A N 1
ATOM 802 C CA . LEU A 1 100 ? 1.493 -7.815 -13.525 1.00 97.25 100 LEU A CA 1
ATOM 803 C C . LEU A 1 100 ? 0.080 -8.413 -13.518 1.00 97.25 100 LEU A C 1
ATOM 805 O O . LEU A 1 100 ? -0.563 -8.575 -12.474 1.00 97.25 100 LEU A O 1
ATOM 809 N N . ILE A 1 101 ? -0.473 -8.633 -14.713 1.00 97.81 101 ILE A N 1
ATOM 810 C CA . ILE A 1 101 ? -1.870 -9.034 -14.842 1.00 97.81 101 ILE A CA 1
ATOM 811 C C . ILE A 1 101 ? -2.082 -10.482 -14.399 1.00 97.81 101 ILE A C 1
ATOM 813 O O . ILE A 1 101 ? -3.131 -10.790 -13.841 1.00 97.81 101 ILE A O 1
ATOM 817 N N . GLU A 1 102 ? -1.092 -11.356 -14.579 1.00 98.38 102 GLU A N 1
ATOM 818 C CA . GLU A 1 102 ? -1.185 -12.748 -14.134 1.00 98.38 102 GLU A CA 1
ATOM 819 C C . GLU A 1 102 ? -1.129 -12.846 -12.605 1.00 98.38 102 GLU A C 1
ATOM 821 O O . GLU A 1 102 ? -1.951 -13.536 -12.004 1.00 98.38 102 GLU A O 1
ATOM 826 N N . GLU A 1 103 ? -0.272 -12.064 -11.949 1.00 98.44 103 GLU A N 1
ATOM 827 C CA . GLU A 1 103 ? -0.247 -11.909 -10.491 1.00 98.44 103 GLU A CA 1
ATOM 828 C C . GLU A 1 103 ? -1.577 -11.347 -9.977 1.00 98.44 103 GLU A C 1
ATOM 830 O O . GLU A 1 103 ? -2.110 -11.821 -8.974 1.00 98.44 103 GLU A O 1
ATOM 835 N N . SER A 1 104 ? -2.157 -10.383 -10.700 1.00 98.69 104 SER A N 1
ATOM 836 C CA . SER A 1 104 ? -3.472 -9.818 -10.372 1.00 98.69 104 SER A CA 1
ATOM 837 C C . SER A 1 104 ? -4.591 -10.862 -10.480 1.00 98.69 104 SER A C 1
ATOM 839 O O . SER A 1 104 ? -5.473 -10.902 -9.625 1.00 98.69 104 SER A O 1
ATOM 841 N N . LYS A 1 105 ? -4.555 -11.740 -11.492 1.00 98.81 105 LYS A N 1
ATOM 842 C CA . LYS A 1 105 ? -5.509 -12.855 -11.644 1.00 98.81 105 LYS A CA 1
ATOM 843 C C . LYS A 1 105 ? -5.330 -13.919 -10.562 1.00 98.81 105 LYS A C 1
ATOM 845 O O . LYS A 1 105 ? -6.316 -14.469 -10.082 1.00 98.81 105 LYS A O 1
ATOM 850 N N . ILE A 1 106 ? -4.089 -14.230 -10.176 1.00 98.81 106 ILE A N 1
ATOM 851 C CA . ILE A 1 106 ? -3.804 -15.146 -9.060 1.00 98.81 106 ILE A CA 1
ATOM 852 C C . ILE A 1 106 ? -4.392 -14.582 -7.766 1.00 98.81 106 ILE A C 1
ATOM 854 O O . ILE A 1 106 ? -5.140 -15.287 -7.094 1.00 98.81 106 ILE A O 1
ATOM 858 N N . LEU A 1 107 ? -4.122 -13.309 -7.458 1.00 98.88 107 LEU A N 1
ATOM 859 C CA . LEU A 1 107 ? -4.727 -12.632 -6.311 1.00 98.88 107 LEU A CA 1
ATOM 860 C C . LEU A 1 107 ? -6.256 -12.682 -6.378 1.00 98.88 107 LEU A C 1
ATOM 862 O O . LEU A 1 107 ? -6.889 -13.003 -5.377 1.00 98.88 107 LEU A O 1
ATOM 866 N N . GLY A 1 108 ? -6.834 -12.393 -7.547 1.00 98.88 108 GLY A N 1
ATOM 867 C CA . GLY A 1 108 ? -8.279 -12.420 -7.744 1.00 98.88 108 GLY A CA 1
ATOM 868 C C . GLY A 1 108 ? -8.894 -13.763 -7.369 1.00 98.88 108 GLY A C 1
ATOM 869 O O . GLY A 1 108 ? -9.771 -13.798 -6.515 1.00 98.88 108 GLY A O 1
ATOM 870 N N . ARG A 1 109 ? -8.348 -14.868 -7.892 1.00 98.88 109 ARG A N 1
ATOM 871 C CA . ARG A 1 109 ? -8.816 -16.226 -7.563 1.00 98.88 109 ARG A CA 1
ATOM 872 C C . ARG A 1 109 ? -8.696 -16.551 -6.075 1.00 98.88 109 ARG A C 1
ATOM 874 O O . ARG A 1 109 ? -9.633 -17.077 -5.493 1.00 98.88 109 ARG A O 1
ATOM 881 N N . ILE A 1 110 ? -7.579 -16.186 -5.439 1.00 98.88 110 ILE A N 1
ATOM 882 C CA . ILE A 1 110 ? -7.386 -16.393 -3.993 1.00 98.88 110 ILE A CA 1
ATOM 883 C C . ILE A 1 110 ? -8.455 -15.642 -3.180 1.00 98.88 110 ILE A C 1
ATOM 885 O O . ILE A 1 110 ? -8.962 -16.157 -2.180 1.00 98.88 110 ILE A O 1
ATOM 889 N N . LEU A 1 111 ? -8.791 -14.413 -3.578 1.00 98.88 111 LEU A N 1
ATOM 890 C CA . LEU A 1 111 ? -9.819 -13.610 -2.916 1.00 98.88 111 LEU A CA 1
ATOM 891 C C . LEU A 1 111 ? -11.231 -14.166 -3.172 1.00 98.88 111 LEU A C 1
ATOM 893 O O . LEU A 1 111 ? -12.028 -14.230 -2.236 1.00 98.88 111 LEU A O 1
ATOM 897 N N . GLU A 1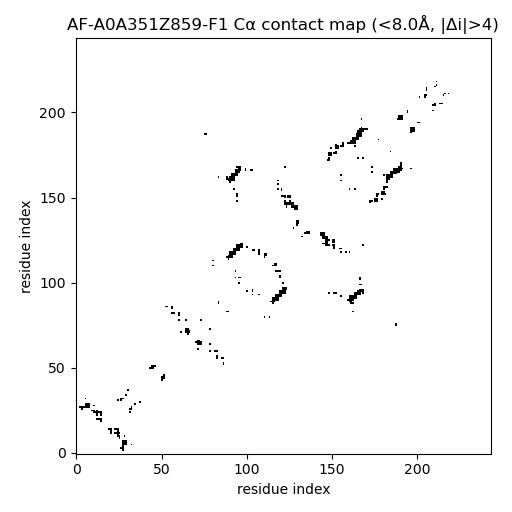 112 ? -11.529 -14.627 -4.387 1.00 98.81 112 GLU A N 1
ATOM 898 C CA . GLU A 1 112 ? -12.796 -15.301 -4.710 1.00 98.81 112 GLU A CA 1
ATOM 899 C C . GLU A 1 112 ? -12.977 -16.579 -3.881 1.00 98.81 112 GLU A C 1
ATOM 901 O O . GLU A 1 112 ? -13.990 -16.731 -3.199 1.00 98.81 112 GLU A O 1
ATOM 906 N N . GLU A 1 113 ? -11.958 -17.444 -3.831 1.00 98.75 113 GLU A N 1
ATOM 907 C CA . GLU A 1 113 ? -11.938 -18.642 -2.973 1.00 98.75 113 GLU A CA 1
ATOM 908 C C . GLU A 1 113 ? -12.062 -18.295 -1.481 1.00 98.75 113 GLU A C 1
ATOM 910 O O . GLU A 1 113 ? -12.572 -19.080 -0.682 1.00 98.75 113 GLU A O 1
ATOM 915 N N . SER A 1 114 ? -11.641 -17.090 -1.089 1.00 98.56 114 SER A N 1
ATOM 916 C CA . SER A 1 114 ? -11.789 -16.580 0.278 1.00 98.56 114 SER A CA 1
ATOM 917 C C . SER A 1 114 ? -13.191 -16.045 0.599 1.00 98.56 114 SER A C 1
ATOM 919 O O . SER A 1 114 ? -13.428 -15.682 1.761 1.00 98.56 114 SER A O 1
ATOM 921 N N . GLY A 1 115 ? -14.107 -16.035 -0.376 1.00 98.62 115 GLY A N 1
ATOM 922 C CA . GLY A 1 115 ? -15.521 -15.683 -0.226 1.00 98.62 115 GLY A CA 1
ATOM 923 C C . GLY A 1 115 ? -15.886 -14.251 -0.628 1.00 98.62 115 GLY A C 1
ATOM 924 O O . GLY A 1 115 ? -16.963 -13.781 -0.257 1.00 98.62 115 GLY A O 1
ATOM 925 N N . PHE A 1 116 ? -15.011 -13.540 -1.343 1.00 98.88 116 PHE A N 1
ATOM 926 C CA . PHE A 1 116 ? -15.283 -12.184 -1.830 1.00 98.88 116 PHE A CA 1
ATOM 927 C C . PHE A 1 116 ? -15.778 -12.196 -3.278 1.00 98.88 116 PHE A C 1
ATOM 929 O O . PHE A 1 116 ? -15.406 -13.051 -4.073 1.00 98.88 116 PHE A O 1
ATOM 936 N N . THR A 1 117 ? -16.574 -11.198 -3.654 1.00 98.88 117 THR A N 1
ATOM 937 C CA . THR A 1 117 ? -16.765 -10.851 -5.066 1.00 98.88 117 THR A CA 1
ATOM 938 C C . THR A 1 117 ? -15.615 -9.958 -5.508 1.00 98.88 117 THR A C 1
ATOM 940 O O . THR A 1 117 ? -15.364 -8.927 -4.881 1.00 98.88 117 THR A O 1
ATOM 943 N N . VAL A 1 118 ? -14.917 -10.333 -6.576 1.00 98.88 118 VAL A N 1
ATOM 944 C CA . VAL A 1 118 ? -13.707 -9.630 -7.010 1.00 98.88 118 VAL A CA 1
ATOM 945 C C . VAL A 1 118 ? -13.908 -8.977 -8.369 1.00 98.88 118 VAL A C 1
ATOM 947 O O . VAL A 1 118 ? -14.418 -9.593 -9.299 1.00 98.88 118 VAL A O 1
ATOM 950 N N . ILE A 1 119 ? -13.484 -7.719 -8.491 1.00 98.88 119 ILE A N 1
ATOM 951 C CA . ILE A 1 119 ? -13.499 -6.976 -9.751 1.00 98.88 119 ILE A CA 1
ATOM 952 C C . ILE A 1 119 ? -12.064 -6.592 -10.090 1.00 98.88 119 ILE A C 1
ATOM 954 O O . ILE A 1 119 ? -11.487 -5.702 -9.472 1.00 98.88 119 ILE A O 1
ATOM 958 N N . LEU A 1 120 ? -11.478 -7.248 -11.089 1.00 98.75 120 LEU A N 1
ATOM 959 C CA . LEU A 1 120 ? -10.157 -6.899 -11.608 1.00 98.75 120 LEU A CA 1
ATOM 960 C C . LEU A 1 120 ? -10.290 -5.963 -12.810 1.00 98.75 120 LEU A C 1
ATOM 962 O O . LEU A 1 120 ? -10.872 -6.333 -13.826 1.00 98.75 120 LEU A O 1
ATOM 966 N N . VAL A 1 121 ? -9.668 -4.785 -12.734 1.00 98.69 121 VAL A N 1
ATOM 967 C CA . VAL A 1 121 ? -9.565 -3.857 -13.867 1.00 98.69 121 VAL A CA 1
ATOM 968 C C . VAL A 1 121 ? -8.103 -3.676 -14.251 1.00 98.69 121 VAL A C 1
ATOM 970 O O . VAL A 1 121 ? -7.280 -3.249 -13.442 1.00 98.69 121 VAL A O 1
ATOM 973 N N . ASN A 1 122 ? -7.774 -3.987 -15.504 1.00 97.62 122 ASN A N 1
ATOM 974 C CA . ASN A 1 122 ? -6.444 -3.780 -16.079 1.00 97.62 122 ASN A CA 1
ATOM 975 C C . ASN A 1 122 ? -6.208 -2.285 -16.372 1.00 97.62 122 ASN A C 1
ATOM 977 O O . ASN A 1 122 ? -7.086 -1.612 -16.905 1.00 97.62 122 ASN A O 1
ATOM 981 N N . CYS A 1 123 ? -5.009 -1.765 -16.109 1.00 94.94 123 CYS A N 1
ATOM 982 C CA . CYS A 1 123 ? -4.628 -0.378 -16.396 1.00 94.94 123 CYS A CA 1
ATOM 983 C C . CYS A 1 123 ? -4.742 0.033 -17.870 1.00 94.94 123 CYS A C 1
ATOM 985 O O . CYS A 1 123 ? -4.820 1.226 -18.171 1.00 94.94 123 CYS A O 1
ATOM 987 N N . MET A 1 124 ? -4.758 -0.938 -18.785 1.00 94.62 124 MET A N 1
ATOM 988 C CA . MET A 1 124 ? -4.987 -0.717 -20.215 1.00 94.62 124 MET A CA 1
ATOM 989 C C . MET A 1 124 ? -6.466 -0.775 -20.624 1.00 94.62 124 MET A C 1
ATOM 991 O O . MET A 1 124 ? -6.759 -0.508 -21.783 1.00 94.62 124 MET A O 1
ATOM 995 N N . ALA A 1 125 ? -7.404 -1.072 -19.716 1.00 94.44 125 ALA A N 1
ATOM 996 C CA . ALA A 1 125 ? -8.831 -1.186 -20.047 1.00 94.44 125 ALA A CA 1
ATOM 997 C C . ALA A 1 125 ? -9.420 0.108 -20.644 1.00 94.44 125 ALA A C 1
ATOM 999 O O . ALA A 1 125 ? -10.300 0.047 -21.495 1.00 94.44 125 ALA A O 1
ATOM 1000 N N . GLY A 1 126 ? -8.900 1.270 -20.238 1.00 89.38 126 GLY A N 1
ATOM 1001 C CA . GLY A 1 126 ? -9.227 2.577 -20.819 1.00 89.38 126 GLY A CA 1
ATOM 1002 C C . GLY A 1 126 ? -8.053 3.210 -21.562 1.00 89.38 126 GLY A C 1
ATOM 1003 O O . GLY A 1 126 ? -8.018 4.434 -21.703 1.00 89.38 126 GLY A O 1
ATOM 1004 N N . GLY A 1 127 ? -7.047 2.410 -21.926 1.00 91.75 127 GLY A N 1
ATOM 1005 C CA . GLY A 1 127 ? -5.823 2.897 -22.542 1.00 91.75 127 GLY A CA 1
ATOM 1006 C C . GLY A 1 127 ? -6.084 3.492 -23.922 1.00 91.75 127 GLY A C 1
ATOM 1007 O O . GLY A 1 127 ? -6.884 2.972 -24.696 1.00 91.75 127 GLY A O 1
ATOM 1008 N N . ALA A 1 128 ? -5.399 4.587 -24.235 1.00 91.62 128 ALA A N 1
ATOM 1009 C CA . ALA A 1 128 ? -5.521 5.275 -25.517 1.00 91.62 128 ALA A CA 1
ATOM 1010 C C . ALA A 1 128 ? -4.169 5.839 -25.965 1.00 91.62 128 ALA A C 1
ATOM 1012 O O . ALA A 1 128 ? -3.191 5.813 -25.216 1.00 91.62 128 ALA A O 1
ATOM 1013 N N . LEU A 1 129 ? -4.107 6.349 -27.194 1.00 89.69 129 LEU A N 1
ATOM 1014 C CA . LEU A 1 129 ? -2.929 7.078 -27.657 1.00 89.69 129 LEU A CA 1
ATOM 1015 C C . LEU A 1 129 ? -2.716 8.344 -26.794 1.00 89.69 129 LEU A C 1
ATOM 1017 O O . LEU A 1 129 ? -3.709 8.972 -26.409 1.00 89.69 129 LEU A O 1
ATOM 1021 N N . PRO A 1 130 ? -1.468 8.744 -26.487 1.00 86.75 130 PRO A N 1
ATOM 1022 C CA . PRO A 1 130 ? -1.161 9.914 -25.655 1.00 86.75 130 PRO A CA 1
ATOM 1023 C C . PRO A 1 130 ? -1.884 11.205 -26.069 1.00 86.75 130 PRO A C 1
ATOM 1025 O O . PRO A 1 130 ? -2.305 11.980 -25.210 1.00 86.75 130 PRO A O 1
ATOM 1028 N N . GLU A 1 131 ? -2.115 11.406 -27.366 1.00 88.12 131 GLU A N 1
ATOM 1029 C CA . GLU A 1 131 ? -2.787 12.582 -27.924 1.00 88.12 131 GLU A CA 1
ATOM 1030 C C . GLU A 1 131 ? -4.238 12.695 -27.434 1.00 88.12 131 GLU A C 1
ATOM 1032 O O . GLU A 1 131 ? -4.738 13.800 -27.230 1.00 88.12 131 GLU A O 1
ATOM 1037 N N . LYS A 1 132 ? -4.910 11.563 -27.167 1.00 90.56 132 LYS A N 1
ATOM 1038 C CA . LYS A 1 132 ? -6.261 11.541 -26.573 1.00 90.56 132 LYS A CA 1
ATOM 1039 C C . LYS A 1 132 ? -6.277 12.042 -25.128 1.00 90.56 132 LYS A C 1
ATOM 1041 O O . LYS A 1 132 ? -7.327 12.463 -24.655 1.00 90.56 132 LYS A O 1
ATOM 1046 N N . PHE A 1 133 ? -5.130 12.032 -24.456 1.00 88.44 133 PHE A N 1
ATOM 1047 C CA . PHE A 1 133 ? -4.936 12.608 -23.125 1.00 88.44 133 PHE A CA 1
ATOM 1048 C C . PHE A 1 133 ? -4.340 14.025 -23.177 1.00 88.44 133 PH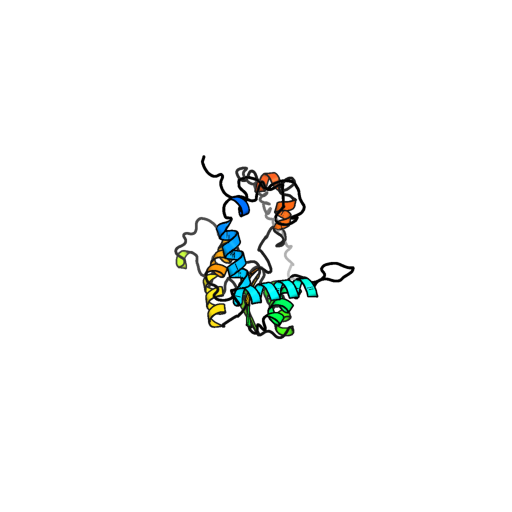E A C 1
ATOM 1050 O O . PHE A 1 133 ? -3.984 14.575 -22.137 1.00 88.44 133 PHE A O 1
ATOM 1057 N N . GLY A 1 134 ? -4.193 14.616 -24.370 1.00 89.50 134 GLY A N 1
ATOM 1058 C CA . GLY A 1 134 ? -3.552 15.922 -24.548 1.00 89.50 134 GLY A CA 1
ATOM 1059 C C . GLY A 1 134 ? -2.037 15.905 -24.320 1.00 89.50 134 GLY A C 1
ATOM 1060 O O . GLY A 1 134 ? -1.432 16.960 -24.135 1.00 89.50 134 GLY A O 1
ATOM 1061 N N . LEU A 1 135 ? -1.410 14.725 -24.322 1.00 87.12 135 LEU A N 1
ATOM 1062 C CA . LEU A 1 135 ? 0.029 14.573 -24.144 1.00 87.12 135 LEU A CA 1
ATOM 1063 C C . LEU A 1 135 ? 0.729 14.582 -25.503 1.00 87.12 135 LEU A C 1
ATOM 1065 O O . LEU A 1 135 ? 0.303 13.910 -26.441 1.00 87.12 135 LEU A O 1
ATOM 1069 N N . LYS A 1 136 ? 1.836 15.322 -25.596 1.00 79.75 136 LYS A N 1
ATOM 1070 C CA . LYS A 1 136 ? 2.742 15.250 -26.747 1.00 79.75 136 LYS A CA 1
ATOM 1071 C C . LYS A 1 136 ? 3.740 14.121 -26.517 1.00 79.75 136 LYS A C 1
ATOM 1073 O O . LYS A 1 136 ? 4.366 14.063 -25.460 1.00 79.75 136 LYS A O 1
ATOM 1078 N N . THR A 1 137 ? 3.907 13.247 -27.501 1.00 67.94 137 THR A N 1
ATOM 1079 C CA . THR A 1 137 ? 4.984 12.255 -27.497 1.00 67.94 137 THR A CA 1
ATOM 1080 C C . THR A 1 137 ? 6.263 12.892 -28.039 1.00 67.94 137 THR A C 1
ATOM 1082 O O . THR A 1 137 ? 6.254 13.580 -29.057 1.00 67.94 137 THR A O 1
ATOM 1085 N N . SER A 1 138 ? 7.381 12.695 -27.343 1.00 58.69 138 SER A N 1
ATOM 1086 C CA . SER A 1 138 ? 8.713 13.032 -27.847 1.00 58.69 138 SER A CA 1
ATOM 1087 C C . SER A 1 138 ? 9.592 11.787 -27.744 1.00 58.69 138 SER A C 1
ATOM 1089 O O . SER A 1 138 ? 9.973 11.402 -26.638 1.00 58.69 138 SER A O 1
ATOM 1091 N N . GLY A 1 139 ? 9.893 11.157 -28.882 1.00 61.44 139 GLY A N 1
ATOM 1092 C CA . GLY A 1 139 ? 10.733 9.956 -28.974 1.00 61.44 139 GLY A CA 1
ATOM 1093 C C . GLY A 1 139 ? 9.963 8.631 -29.031 1.00 61.44 139 GLY A C 1
ATOM 1094 O O . GLY A 1 139 ? 8.734 8.598 -28.995 1.00 61.44 139 GLY A O 1
ATOM 1095 N N . GLU A 1 140 ? 10.709 7.529 -29.145 1.00 57.34 140 GLU A N 1
ATOM 1096 C CA . GLU A 1 140 ? 10.158 6.171 -29.154 1.00 57.34 140 GLU A CA 1
ATOM 1097 C C . GLU A 1 140 ? 9.611 5.809 -27.766 1.00 57.34 140 GLU A C 1
ATOM 1099 O O . GLU A 1 140 ? 10.352 5.690 -26.787 1.00 57.34 140 GLU A O 1
ATOM 1104 N N . THR A 1 141 ? 8.296 5.631 -27.661 1.00 57.50 141 THR A N 1
ATOM 1105 C CA . THR A 1 141 ? 7.658 5.108 -26.452 1.00 57.50 141 THR A CA 1
ATOM 1106 C C . THR A 1 141 ? 7.652 3.580 -26.485 1.00 57.50 141 THR A C 1
ATOM 1108 O O . THR A 1 141 ? 7.448 2.962 -27.525 1.00 57.50 141 THR A O 1
ATOM 1111 N N . ALA A 1 142 ? 7.817 2.936 -25.325 1.00 54.12 142 ALA A N 1
ATOM 1112 C CA . ALA A 1 142 ? 7.772 1.470 -25.211 1.00 54.12 142 ALA A CA 1
ATOM 1113 C C . ALA A 1 142 ? 6.402 0.850 -25.584 1.00 54.12 142 ALA A C 1
ATOM 1115 O O . ALA A 1 142 ? 6.288 -0.362 -25.742 1.00 54.12 142 ALA A O 1
ATOM 1116 N N . SER A 1 143 ? 5.357 1.675 -25.686 1.00 61.81 143 SER A N 1
ATOM 1117 C CA . SER A 1 143 ? 4.008 1.324 -26.130 1.00 61.81 143 SER A CA 1
ATOM 1118 C C . SER A 1 143 ? 3.407 2.531 -26.847 1.00 61.81 143 SER A C 1
ATOM 1120 O O . SER A 1 143 ? 3.606 3.665 -26.404 1.00 61.81 143 SER A O 1
ATOM 1122 N N . SER A 1 144 ? 2.649 2.302 -27.919 1.00 72.31 144 SER A N 1
ATOM 1123 C CA . SER A 1 144 ? 1.844 3.348 -28.566 1.00 72.31 144 SER A CA 1
ATOM 1124 C C . SER A 1 144 ? 0.627 3.744 -27.721 1.00 72.31 144 SER A C 1
ATOM 1126 O O . SER A 1 144 ? 0.091 4.833 -27.889 1.00 72.31 144 SER A O 1
ATOM 1128 N N . VAL A 1 145 ? 0.213 2.882 -26.786 1.00 82.44 145 VAL A N 1
ATOM 1129 C CA . VAL A 1 145 ? -0.951 3.074 -25.912 1.00 82.44 145 VAL A CA 1
ATOM 1130 C C . VAL A 1 145 ? -0.502 3.415 -24.492 1.00 82.44 145 VAL A C 1
ATOM 1132 O O . VAL A 1 145 ? 0.320 2.711 -23.896 1.00 82.44 145 VAL A O 1
ATOM 1135 N N . PHE A 1 146 ? -1.070 4.489 -23.948 1.00 87.56 146 PHE A N 1
ATOM 1136 C CA . PHE A 1 146 ? -0.868 4.976 -22.588 1.00 87.56 146 PHE A CA 1
ATOM 1137 C C . PHE A 1 146 ? -1.977 4.460 -21.661 1.00 87.56 146 PHE A C 1
ATOM 1139 O O . PHE A 1 146 ? -3.134 4.359 -22.067 1.00 87.56 146 PHE A O 1
ATOM 1146 N N . CYS A 1 147 ? -1.633 4.106 -20.418 1.00 93.81 147 CYS A N 1
ATOM 1147 C CA . CYS A 1 147 ? -2.607 3.575 -19.457 1.00 93.81 147 CYS A CA 1
ATOM 1148 C C . CYS A 1 147 ? -3.575 4.664 -18.975 1.00 93.81 147 CYS A C 1
ATOM 1150 O O . CYS A 1 147 ? -3.209 5.834 -18.905 1.00 93.81 147 CYS A O 1
ATOM 1152 N N . ASN A 1 148 ? -4.767 4.259 -18.540 1.00 95.69 148 ASN A N 1
ATOM 1153 C CA . ASN A 1 148 ? -5.766 5.161 -17.971 1.00 95.69 148 ASN A CA 1
ATOM 1154 C C . ASN A 1 148 ? -6.219 4.659 -16.586 1.00 95.69 148 ASN A C 1
ATOM 1156 O O . ASN A 1 148 ? -7.249 3.989 -16.476 1.00 95.69 148 ASN A O 1
ATOM 1160 N N . PRO A 1 149 ? -5.457 4.953 -15.515 1.00 96.06 149 PRO A N 1
ATOM 1161 C CA . PRO A 1 149 ? -5.815 4.541 -14.156 1.00 96.06 149 PRO A CA 1
ATOM 1162 C C . PRO A 1 149 ? -7.074 5.240 -13.631 1.00 96.06 149 PRO A C 1
ATOM 1164 O O . PRO A 1 149 ? -7.728 4.717 -12.733 1.00 96.06 149 PRO A O 1
ATOM 1167 N N . PHE A 1 150 ? -7.449 6.388 -14.206 1.00 96.50 150 PHE A N 1
ATOM 1168 C CA . PHE A 1 150 ? -8.704 7.047 -13.864 1.00 96.50 150 PHE A CA 1
ATOM 1169 C C . PHE A 1 150 ? -9.900 6.170 -14.254 1.00 96.50 150 PHE A C 1
ATOM 1171 O O . PHE A 1 150 ? -10.794 5.960 -13.442 1.00 96.50 150 PHE A O 1
ATOM 1178 N N . MET A 1 151 ? -9.863 5.543 -15.435 1.00 97.62 151 MET A N 1
ATOM 1179 C CA . MET A 1 151 ? -10.881 4.567 -15.836 1.00 97.62 151 MET A CA 1
ATOM 1180 C C . MET A 1 151 ? -10.923 3.341 -14.908 1.00 97.62 151 MET A C 1
ATOM 1182 O O . MET A 1 151 ? -12.011 2.853 -14.621 1.00 97.62 151 MET A O 1
ATOM 1186 N N . GLN A 1 152 ? -9.782 2.881 -14.371 1.00 98.00 152 GLN A N 1
ATOM 1187 C CA . GLN A 1 152 ? -9.785 1.805 -13.367 1.00 98.00 152 GLN A CA 1
ATOM 1188 C C . GLN A 1 152 ? -10.575 2.206 -12.118 1.00 98.00 152 GLN A C 1
ATOM 1190 O O . GLN A 1 152 ? -11.451 1.457 -11.694 1.00 98.00 152 GLN A O 1
ATOM 1195 N N . ALA A 1 153 ? -10.291 3.384 -11.553 1.00 98.56 153 ALA A N 1
ATOM 1196 C CA . ALA A 1 153 ? -11.011 3.888 -10.384 1.00 98.56 153 ALA A CA 1
ATOM 1197 C C . ALA A 1 153 ? -12.509 4.035 -10.683 1.00 98.56 153 ALA A C 1
ATOM 1199 O O . ALA A 1 153 ? -13.343 3.546 -9.932 1.00 98.56 153 ALA A O 1
ATOM 1200 N N . GLU A 1 154 ? -12.850 4.611 -11.833 1.00 98.56 154 GLU A N 1
ATOM 1201 C CA . GLU A 1 154 ? -14.229 4.846 -12.259 1.00 98.56 154 GLU A CA 1
ATOM 1202 C C . GLU A 1 154 ? -15.049 3.566 -12.473 1.00 98.56 154 GLU A C 1
ATOM 1204 O O . GLU A 1 154 ? -16.244 3.540 -12.161 1.00 98.56 154 GLU A O 1
ATOM 1209 N N . VAL A 1 155 ? -14.437 2.500 -12.990 1.00 98.81 155 VAL A N 1
ATOM 1210 C CA . VAL A 1 155 ? -15.089 1.186 -13.082 1.00 98.81 155 VAL A CA 1
ATOM 1211 C C . VAL A 1 155 ? -15.311 0.612 -11.684 1.00 98.81 155 VAL A C 1
ATOM 1213 O O . VAL A 1 155 ? -16.428 0.220 -11.367 1.00 98.81 155 VAL A O 1
ATOM 1216 N N . LEU A 1 156 ? -14.291 0.618 -10.821 1.00 98.81 156 LEU A N 1
ATOM 1217 C CA . LEU A 1 156 ? -14.399 0.067 -9.464 1.00 98.81 156 LEU A CA 1
ATOM 1218 C C . LEU A 1 156 ? -15.411 0.834 -8.593 1.00 98.81 156 LEU A C 1
ATOM 1220 O O . LEU A 1 156 ? -16.182 0.216 -7.862 1.00 98.81 156 LEU A O 1
ATOM 1224 N N . ASN A 1 157 ? -15.489 2.159 -8.746 1.00 98.81 157 ASN A N 1
ATOM 1225 C CA . ASN A 1 157 ? -16.502 3.002 -8.106 1.00 98.81 157 ASN A CA 1
ATOM 1226 C C . ASN A 1 157 ? -17.923 2.600 -8.546 1.00 98.81 157 ASN A C 1
ATOM 1228 O O . ASN A 1 157 ? -18.808 2.426 -7.709 1.00 98.81 157 ASN A O 1
ATOM 1232 N N . ARG A 1 158 ? -18.153 2.402 -9.856 1.00 98.69 158 ARG A N 1
ATOM 1233 C CA . ARG A 1 158 ? -19.456 1.948 -10.391 1.00 98.69 158 ARG A CA 1
ATOM 1234 C C . ARG A 1 158 ? -19.820 0.545 -9.923 1.00 98.69 158 ARG A C 1
ATOM 1236 O O . ARG A 1 158 ? -20.984 0.282 -9.633 1.00 98.69 158 ARG A O 1
ATOM 1243 N N . GLU A 1 159 ? -18.820 -0.317 -9.798 1.00 98.69 159 GLU A N 1
ATOM 1244 C CA . GLU A 1 159 ? -18.954 -1.663 -9.247 1.00 98.69 159 GLU A CA 1
ATOM 1245 C C . GLU A 1 159 ? -19.090 -1.689 -7.720 1.00 98.69 159 GLU A C 1
ATOM 1247 O O . GLU A 1 159 ? -19.267 -2.769 -7.150 1.00 98.69 159 GLU A O 1
ATOM 1252 N N . LYS A 1 160 ? -19.056 -0.522 -7.060 1.00 98.56 160 LYS A N 1
ATOM 1253 C CA . LYS A 1 160 ? -19.255 -0.342 -5.615 1.00 98.56 160 LYS A CA 1
ATOM 1254 C C . LYS A 1 160 ? -18.346 -1.251 -4.793 1.00 98.56 160 LYS A C 1
ATOM 1256 O O . LYS A 1 160 ? -18.806 -1.950 -3.888 1.00 98.56 160 LYS A O 1
ATOM 1261 N N . THR A 1 161 ? -17.068 -1.300 -5.152 1.00 98.88 161 THR A N 1
ATOM 1262 C CA . THR A 1 161 ? -16.080 -1.992 -4.327 1.00 98.88 161 THR A CA 1
ATOM 1263 C C . THR A 1 161 ? -15.912 -1.275 -2.992 1.00 98.88 161 THR A C 1
ATOM 1265 O O . THR A 1 161 ? -16.086 -0.064 -2.897 1.00 98.88 161 THR A O 1
ATOM 1268 N N . GLU A 1 162 ? -15.612 -2.033 -1.942 1.00 98.62 162 GLU A N 1
ATOM 1269 C CA . GLU A 1 162 ? -15.478 -1.518 -0.569 1.00 98.62 162 GLU A CA 1
ATOM 1270 C C . GLU A 1 162 ? -14.006 -1.365 -0.169 1.00 98.62 162 GLU A C 1
ATOM 1272 O O . GLU A 1 162 ? -13.658 -0.552 0.682 1.00 98.62 162 GLU A O 1
ATOM 1277 N N . LEU A 1 163 ? -13.128 -2.120 -0.833 1.00 98.69 163 LEU A N 1
ATOM 1278 C CA . LEU A 1 163 ? -11.680 -2.019 -0.728 1.00 98.69 163 LEU A CA 1
ATOM 1279 C C . LEU A 1 163 ? -11.061 -2.234 -2.102 1.00 98.69 163 LEU A C 1
ATOM 1281 O O . LEU A 1 163 ? -11.388 -3.201 -2.791 1.00 98.69 163 LEU A O 1
ATOM 1285 N N . ASN A 1 164 ? -10.124 -1.370 -2.470 1.00 98.88 164 ASN A N 1
ATOM 1286 C CA . ASN A 1 164 ? -9.362 -1.470 -3.702 1.00 98.88 164 ASN A CA 1
ATOM 1287 C C . ASN A 1 164 ? -7.903 -1.829 -3.413 1.00 98.88 164 ASN A C 1
ATOM 1289 O O . ASN A 1 164 ? -7.207 -1.173 -2.637 1.00 98.88 164 ASN A O 1
ATOM 1293 N N . VAL A 1 165 ? -7.418 -2.868 -4.082 1.00 98.81 165 VAL A N 1
ATOM 1294 C CA . VAL A 1 165 ? -6.051 -3.368 -3.961 1.00 98.81 165 VAL A CA 1
ATOM 1295 C C . VAL A 1 165 ? -5.268 -2.973 -5.204 1.00 98.81 165 VAL A C 1
ATOM 1297 O O . VAL A 1 165 ? -5.608 -3.378 -6.317 1.00 98.81 165 VAL A O 1
ATOM 1300 N N . MET A 1 166 ? -4.201 -2.193 -5.034 1.00 98.62 166 MET A N 1
ATOM 1301 C CA . MET A 1 166 ? -3.323 -1.847 -6.154 1.00 98.62 166 MET A CA 1
ATOM 1302 C C . MET A 1 166 ? -2.264 -2.925 -6.365 1.00 98.62 166 MET A C 1
ATOM 1304 O O . MET A 1 166 ? -1.540 -3.302 -5.435 1.00 98.62 166 MET A O 1
ATOM 1308 N N . VAL A 1 167 ? -2.139 -3.378 -7.613 1.00 98.62 167 VAL A N 1
ATOM 1309 C CA . VAL A 1 167 ? -1.155 -4.384 -8.025 1.00 98.62 167 VAL A CA 1
ATOM 1310 C C . VAL A 1 167 ? -0.219 -3.771 -9.061 1.00 98.62 167 VAL A C 1
ATOM 1312 O O . VAL A 1 167 ? -0.392 -3.881 -10.279 1.00 98.62 167 VAL A O 1
ATOM 1315 N N . GLY A 1 168 ? 0.784 -3.078 -8.523 1.00 97.12 168 GLY A N 1
ATOM 1316 C CA . GLY A 1 168 ? 1.940 -2.543 -9.219 1.00 97.12 168 GLY A CA 1
ATOM 1317 C C . GLY A 1 168 ? 1.586 -1.622 -10.368 1.00 97.12 168 GLY A C 1
ATOM 1318 O O . GLY A 1 168 ? 2.012 -1.899 -11.486 1.00 97.12 168 GLY A O 1
ATOM 1319 N N . LEU A 1 169 ? 0.856 -0.531 -10.130 1.00 97.19 169 LEU A N 1
ATOM 1320 C CA . LEU A 1 169 ? 0.755 0.550 -11.114 1.00 97.19 169 LEU A CA 1
ATOM 1321 C C . LEU A 1 169 ? 2.082 1.333 -11.165 1.00 97.19 169 LEU A C 1
ATOM 1323 O O . LEU A 1 169 ? 3.020 1.081 -10.412 1.00 97.19 169 LEU A O 1
ATOM 1327 N N . CYS A 1 170 ? 2.231 2.216 -12.151 1.00 95.00 170 CYS A N 1
ATOM 1328 C CA . CYS A 1 170 ? 3.375 3.132 -12.192 1.00 95.00 170 CYS A CA 1
ATOM 1329 C C . CYS A 1 170 ? 3.170 4.263 -11.171 1.00 95.00 170 CYS A C 1
ATOM 1331 O O . CYS A 1 170 ? 2.030 4.642 -10.945 1.00 95.00 170 CYS A O 1
ATOM 1333 N N . VAL A 1 171 ? 4.244 4.885 -10.670 1.00 95.44 171 VAL A N 1
ATOM 1334 C CA . VAL A 1 171 ? 4.190 5.932 -9.620 1.00 95.44 171 VAL A CA 1
ATOM 1335 C C . VAL A 1 171 ? 3.123 7.009 -9.870 1.00 95.44 171 VAL A C 1
ATOM 1337 O O . VAL A 1 171 ? 2.304 7.287 -9.001 1.00 95.44 171 VAL A O 1
ATOM 1340 N N . GLY A 1 172 ? 3.080 7.600 -11.070 1.00 94.75 172 GLY A N 1
ATOM 1341 C CA . GLY A 1 172 ? 2.057 8.603 -11.399 1.00 94.75 172 GLY A CA 1
ATOM 1342 C C . GLY A 1 172 ? 0.635 8.030 -11.472 1.00 94.75 172 GLY A C 1
ATOM 1343 O O . GLY A 1 172 ? -0.332 8.717 -11.158 1.00 94.75 172 GLY A O 1
ATOM 1344 N N . HIS A 1 173 ? 0.502 6.760 -11.851 1.00 95.75 173 HIS A N 1
ATOM 1345 C CA . HIS A 1 173 ? -0.780 6.071 -11.959 1.00 95.75 173 HIS A CA 1
ATOM 1346 C C . HIS A 1 173 ? -1.302 5.559 -10.612 1.00 95.75 173 HIS A C 1
ATOM 1348 O O . HIS A 1 173 ? -2.515 5.561 -10.439 1.00 95.75 173 HIS A O 1
ATOM 1354 N N . ASP A 1 174 ? -0.428 5.214 -9.657 1.00 96.50 174 ASP A N 1
ATOM 1355 C CA . ASP A 1 174 ? -0.815 4.984 -8.256 1.00 96.50 174 ASP A CA 1
ATOM 1356 C C . ASP A 1 174 ? -1.505 6.239 -7.704 1.00 96.50 174 ASP A C 1
ATOM 1358 O O . ASP A 1 174 ? -2.618 6.174 -7.190 1.00 96.50 174 ASP A O 1
ATOM 1362 N N . ILE A 1 175 ? -0.877 7.407 -7.889 1.00 97.69 175 ILE A N 1
ATOM 1363 C CA . ILE A 1 175 ? -1.397 8.694 -7.404 1.00 97.69 175 ILE A CA 1
ATOM 1364 C C . ILE A 1 175 ? -2.759 9.011 -8.028 1.00 97.69 175 ILE A C 1
ATOM 1366 O O . ILE A 1 175 ? -3.684 9.389 -7.309 1.00 97.69 175 ILE A O 1
ATOM 1370 N N . LEU A 1 176 ? -2.892 8.878 -9.354 1.00 96.94 176 LEU A N 1
ATOM 1371 C CA . LEU A 1 176 ? -4.168 9.138 -10.026 1.00 96.94 176 LEU A CA 1
ATOM 1372 C C . LEU A 1 176 ? -5.255 8.160 -9.573 1.00 96.94 176 LEU A C 1
ATOM 1374 O O . LEU A 1 176 ? -6.365 8.596 -9.291 1.00 96.94 176 LEU A O 1
ATOM 1378 N N . PHE A 1 177 ? -4.949 6.865 -9.483 1.00 98.44 177 PHE A N 1
ATOM 1379 C CA . PHE A 1 177 ? -5.923 5.874 -9.034 1.00 98.44 177 PHE A CA 1
ATOM 1380 C C . PHE A 1 177 ? -6.412 6.177 -7.612 1.00 98.44 177 PHE A C 1
ATOM 1382 O O . PHE A 1 177 ? -7.617 6.280 -7.397 1.00 98.44 177 PHE A O 1
ATOM 1389 N N . ILE A 1 178 ? -5.491 6.400 -6.665 1.00 98.38 178 ILE A N 1
ATOM 1390 C CA . ILE A 1 178 ? -5.825 6.718 -5.267 1.00 98.38 178 ILE A CA 1
ATOM 1391 C C . ILE A 1 178 ? -6.685 7.980 -5.185 1.00 98.38 178 ILE A C 1
ATOM 1393 O O . ILE A 1 178 ? -7.680 7.991 -4.472 1.00 98.38 178 ILE A O 1
ATOM 1397 N N . ARG A 1 179 ? -6.339 9.031 -5.940 1.00 98.12 179 ARG A N 1
ATOM 1398 C CA . ARG A 1 179 ? -7.083 10.300 -5.937 1.00 98.12 179 ARG A CA 1
ATOM 1399 C C . ARG A 1 179 ? -8.542 10.148 -6.374 1.00 98.12 179 ARG A C 1
ATOM 1401 O O . ARG A 1 179 ? -9.374 10.937 -5.940 1.00 98.12 179 ARG A O 1
ATOM 1408 N N . HIS A 1 180 ? -8.833 9.196 -7.257 1.00 98.44 180 HIS A N 1
ATOM 1409 C CA . HIS A 1 180 ? -10.161 9.022 -7.851 1.00 98.44 180 HIS A CA 1
ATOM 1410 C C . HIS A 1 180 ? -10.932 7.807 -7.310 1.00 98.44 180 HIS A C 1
ATOM 1412 O O . HIS A 1 180 ? -12.105 7.637 -7.643 1.00 98.44 180 HIS A O 1
ATOM 1418 N N . SER A 1 181 ? -10.312 6.966 -6.481 1.00 98.62 181 SER A N 1
ATOM 1419 C CA . SER A 1 181 ? -11.002 5.872 -5.794 1.00 98.62 181 SER A CA 1
ATOM 1420 C C . SER A 1 181 ? -11.938 6.428 -4.721 1.00 98.62 181 SER A C 1
ATOM 1422 O O . SER A 1 181 ? -11.522 7.240 -3.900 1.00 98.62 181 SER A O 1
ATOM 1424 N N . GLN A 1 182 ? -13.193 5.977 -4.714 1.00 98.56 182 GLN A N 1
ATOM 1425 C CA . GLN A 1 182 ? -14.147 6.279 -3.639 1.00 98.56 182 GLN A CA 1
ATOM 1426 C C . GLN A 1 182 ? -14.010 5.315 -2.456 1.00 98.56 182 GLN A C 1
ATOM 1428 O O . GLN A 1 182 ? -14.297 5.690 -1.325 1.00 98.56 182 GLN A O 1
ATOM 1433 N N . ALA A 1 183 ? -13.575 4.082 -2.719 1.00 98.19 183 ALA A N 1
ATOM 1434 C CA . ALA A 1 183 ? -13.272 3.091 -1.694 1.00 98.19 183 ALA A CA 1
ATOM 1435 C C . ALA A 1 183 ? -11.871 3.302 -1.108 1.00 98.19 183 ALA A C 1
ATOM 1437 O O . ALA A 1 183 ? -10.996 3.866 -1.779 1.00 98.19 183 ALA A O 1
ATOM 1438 N N . ASP A 1 184 ? -11.635 2.752 0.087 1.00 97.25 184 ASP A N 1
ATOM 1439 C CA . ASP A 1 184 ? -10.295 2.655 0.667 1.00 97.25 184 ASP A CA 1
ATOM 1440 C C . ASP A 1 184 ? -9.340 1.948 -0.300 1.00 97.25 184 ASP A C 1
ATOM 1442 O O . ASP A 1 184 ? -9.709 0.989 -0.985 1.00 97.25 184 ASP A O 1
ATOM 1446 N N . VAL A 1 185 ? -8.086 2.400 -0.341 1.00 98.44 185 VAL A N 1
ATOM 1447 C CA . VAL A 1 185 ? -7.063 1.839 -1.228 1.00 98.44 185 VAL A CA 1
ATOM 1448 C C . VAL A 1 185 ? -5.885 1.328 -0.420 1.00 98.44 185 VAL A C 1
ATOM 1450 O O . VAL A 1 185 ? -5.341 2.038 0.425 1.00 98.44 185 VAL A O 1
ATOM 1453 N N . THR A 1 186 ? -5.428 0.118 -0.732 1.00 98.00 186 THR A N 1
ATOM 1454 C CA . THR A 1 186 ? -4.185 -0.426 -0.182 1.00 98.00 186 THR A CA 1
ATOM 1455 C C . THR A 1 186 ? -3.272 -0.960 -1.289 1.00 98.00 186 THR A C 1
ATOM 1457 O O . THR A 1 186 ? -3.716 -1.724 -2.152 1.00 98.00 186 THR A O 1
ATOM 1460 N N . PRO A 1 187 ? -1.985 -0.571 -1.326 1.00 97.44 187 PRO A N 1
ATOM 1461 C CA . PRO A 1 187 ? -1.029 -1.194 -2.228 1.00 97.44 187 PRO A CA 1
ATOM 1462 C C . PRO A 1 187 ? -0.652 -2.591 -1.722 1.00 97.44 187 PRO A C 1
ATOM 1464 O O . PRO A 1 187 ? -0.178 -2.744 -0.595 1.00 97.44 187 PRO A O 1
ATOM 1467 N N . LEU A 1 188 ? -0.801 -3.606 -2.577 1.00 98.38 188 LEU A N 1
ATOM 1468 C CA . LEU A 1 188 ? -0.229 -4.935 -2.336 1.00 98.38 188 LEU A CA 1
ATOM 1469 C C . LEU A 1 188 ? 1.159 -5.059 -2.966 1.00 98.38 188 LEU A C 1
ATOM 1471 O O . LEU A 1 188 ? 2.086 -5.554 -2.331 1.00 98.38 188 LEU A O 1
ATOM 1475 N N . ILE A 1 189 ? 1.299 -4.600 -4.212 1.00 98.19 189 ILE A N 1
ATOM 1476 C CA . ILE A 1 189 ? 2.564 -4.615 -4.952 1.00 98.19 189 ILE A CA 1
ATOM 1477 C C . ILE A 1 189 ? 2.873 -3.188 -5.393 1.00 98.19 189 ILE A C 1
ATOM 1479 O O . ILE A 1 189 ? 2.073 -2.574 -6.094 1.00 98.19 189 ILE A O 1
ATOM 1483 N N . VAL A 1 190 ? 4.044 -2.671 -5.021 1.00 96.94 190 VAL A N 1
ATOM 1484 C CA . VAL A 1 190 ? 4.564 -1.393 -5.530 1.00 96.94 190 VAL A CA 1
ATOM 1485 C C . VAL A 1 190 ? 5.496 -1.694 -6.696 1.00 96.94 190 VAL A C 1
ATOM 1487 O O . VAL A 1 190 ? 6.430 -2.489 -6.562 1.00 96.94 190 VAL A O 1
ATOM 1490 N N . LYS A 1 191 ? 5.252 -1.094 -7.868 1.00 96.56 191 LYS A N 1
ATOM 1491 C CA . LYS A 1 191 ? 6.019 -1.451 -9.065 1.00 96.56 191 LYS A CA 1
ATOM 1492 C C . LYS A 1 191 ? 7.463 -0.967 -8.960 1.00 96.56 191 LYS A C 1
ATOM 1494 O O . LYS A 1 191 ? 7.760 0.203 -9.174 1.00 96.56 191 LYS A O 1
ATOM 1499 N N . ASP A 1 192 ? 8.364 -1.925 -8.817 1.00 95.88 192 ASP A N 1
ATOM 1500 C CA . ASP A 1 192 ? 9.790 -1.757 -9.085 1.00 95.88 192 ASP A CA 1
ATOM 1501 C C . ASP A 1 192 ? 10.239 -2.792 -10.124 1.00 95.88 192 ASP A C 1
ATOM 1503 O O . ASP A 1 192 ? 10.188 -3.990 -9.863 1.00 95.88 192 ASP A O 1
ATOM 1507 N N . ARG A 1 193 ? 10.625 -2.356 -11.327 1.00 93.69 193 ARG A N 1
ATOM 1508 C CA . ARG A 1 193 ? 11.047 -3.277 -12.403 1.00 93.69 193 ARG A CA 1
ATOM 1509 C C . ARG A 1 193 ? 12.456 -3.828 -12.191 1.00 93.69 193 ARG A C 1
ATOM 1511 O O . ARG A 1 193 ? 12.784 -4.860 -12.759 1.00 93.69 193 ARG A O 1
ATOM 1518 N N . VAL A 1 194 ? 13.282 -3.127 -11.419 1.00 94.62 194 VAL A N 1
ATOM 1519 C CA . VAL A 1 194 ? 14.687 -3.480 -11.197 1.00 94.62 194 VAL A CA 1
ATOM 1520 C C . VAL A 1 194 ? 14.808 -4.407 -9.993 1.00 94.62 194 VAL A C 1
ATOM 1522 O O . VAL A 1 194 ? 15.542 -5.388 -10.053 1.00 94.62 194 VAL A O 1
ATOM 1525 N N . MET A 1 195 ? 14.054 -4.135 -8.928 1.00 94.94 195 MET A N 1
ATOM 1526 C CA . MET A 1 195 ? 14.115 -4.875 -7.662 1.00 94.94 195 MET A CA 1
ATOM 1527 C C . MET A 1 195 ? 13.058 -5.977 -7.534 1.00 94.94 195 MET A C 1
ATOM 1529 O O . MET A 1 195 ? 12.763 -6.403 -6.421 1.00 94.94 195 MET A O 1
ATOM 1533 N N . GLY A 1 196 ? 12.424 -6.404 -8.631 1.00 95.19 196 GLY A N 1
ATOM 1534 C CA . GLY A 1 196 ? 11.370 -7.428 -8.571 1.00 95.19 196 GLY A CA 1
ATOM 1535 C C . GLY A 1 196 ? 10.210 -7.029 -7.653 1.00 95.19 196 GLY A C 1
ATOM 1536 O O . GLY A 1 196 ? 9.730 -7.832 -6.862 1.00 95.19 196 GLY A O 1
ATOM 1537 N N . HIS A 1 197 ? 9.806 -5.759 -7.719 1.00 96.38 197 HIS A N 1
ATOM 1538 C CA . HIS A 1 197 ? 8.732 -5.163 -6.915 1.00 96.38 197 HIS A CA 1
ATOM 1539 C C . HIS A 1 197 ? 9.011 -5.091 -5.405 1.00 96.38 197 HIS A C 1
ATOM 1541 O O . HIS A 1 197 ? 8.089 -4.956 -4.604 1.00 96.38 197 HIS A O 1
ATOM 1547 N N . ASN A 1 198 ? 10.295 -5.097 -5.026 1.00 95.88 198 ASN A N 1
ATOM 1548 C CA . ASN A 1 198 ? 10.777 -4.874 -3.665 1.00 95.88 198 ASN A CA 1
ATOM 1549 C C . ASN A 1 198 ? 11.574 -3.551 -3.549 1.00 95.88 198 ASN A C 1
ATOM 1551 O O . ASN A 1 198 ? 12.805 -3.571 -3.446 1.00 95.88 198 ASN A O 1
ATOM 1555 N N . PRO A 1 199 ? 10.911 -2.379 -3.563 1.00 95.75 199 PRO A N 1
ATOM 1556 C CA . PRO A 1 199 ? 11.604 -1.089 -3.632 1.00 95.75 199 PRO A CA 1
ATOM 1557 C C . PRO A 1 199 ? 12.473 -0.772 -2.404 1.00 95.75 199 PRO A C 1
ATOM 1559 O O . PRO A 1 199 ? 13.412 0.017 -2.509 1.00 95.75 199 PRO A O 1
ATOM 1562 N N . VAL A 1 200 ? 12.235 -1.396 -1.240 1.00 96.81 200 VAL A N 1
ATOM 1563 C CA . VAL A 1 200 ? 13.082 -1.160 -0.054 1.00 96.81 200 VAL A CA 1
ATOM 1564 C C . VAL A 1 200 ? 14.515 -1.671 -0.257 1.00 96.81 200 VAL A C 1
ATOM 1566 O O . VAL A 1 200 ? 15.452 -1.108 0.310 1.00 96.81 200 VAL A O 1
ATOM 1569 N N . ALA A 1 201 ? 14.726 -2.651 -1.144 1.00 96.31 201 ALA A N 1
ATOM 1570 C CA . ALA A 1 201 ? 16.061 -3.134 -1.494 1.00 96.31 201 ALA A CA 1
ATOM 1571 C C . ALA A 1 201 ? 16.962 -2.024 -2.076 1.00 96.31 201 ALA A C 1
ATOM 1573 O O . ALA A 1 201 ? 18.170 -2.001 -1.817 1.00 96.31 201 ALA A O 1
ATOM 1574 N N . ALA A 1 202 ? 16.382 -1.054 -2.794 1.00 95.62 202 ALA A N 1
ATOM 1575 C CA . ALA A 1 202 ? 17.110 0.117 -3.284 1.00 95.62 202 ALA A CA 1
ATOM 1576 C C . ALA A 1 202 ? 17.599 1.011 -2.135 1.00 95.62 202 ALA A C 1
ATOM 1578 O O . ALA A 1 202 ? 18.710 1.536 -2.183 1.00 95.62 202 ALA A O 1
ATOM 1579 N N . LEU A 1 203 ? 16.800 1.146 -1.072 1.00 96.12 203 LEU A N 1
ATOM 1580 C CA . LEU A 1 203 ? 17.148 1.948 0.102 1.00 96.12 203 LEU A CA 1
ATOM 1581 C C . LEU A 1 203 ? 18.240 1.278 0.937 1.00 96.12 203 LEU A C 1
ATOM 1583 O O . LEU A 1 203 ? 19.208 1.939 1.314 1.00 96.12 203 LEU A O 1
ATOM 1587 N N . TYR A 1 204 ? 18.142 -0.036 1.156 1.00 96.62 204 TYR A N 1
ATOM 1588 C CA . TYR A 1 204 ? 19.169 -0.809 1.866 1.00 96.62 204 TYR A CA 1
ATOM 1589 C C . TYR A 1 204 ? 20.544 -0.718 1.204 1.00 96.62 204 TYR A C 1
ATOM 1591 O O . TYR A 1 204 ? 21.569 -0.730 1.880 1.00 96.62 204 TYR A O 1
ATOM 1599 N N . THR A 1 205 ? 20.572 -0.579 -0.119 1.00 94.75 205 THR A N 1
ATOM 1600 C CA . THR A 1 205 ? 21.806 -0.489 -0.908 1.00 94.75 205 THR A CA 1
ATOM 1601 C C . THR A 1 205 ? 22.151 0.941 -1.327 1.00 94.75 205 THR A C 1
ATOM 1603 O O . THR A 1 205 ? 23.109 1.162 -2.073 1.00 94.75 205 THR A O 1
ATOM 1606 N N . SER A 1 206 ? 21.414 1.936 -0.821 1.00 94.62 206 SER A N 1
ATOM 1607 C CA . SER A 1 206 ? 21.549 3.342 -1.218 1.00 94.62 206 SER A CA 1
ATOM 1608 C C . SER A 1 206 ? 22.861 3.982 -0.771 1.00 94.62 206 SER A C 1
ATOM 1610 O O . SER A 1 206 ? 23.277 4.970 -1.361 1.00 94.62 206 SER A O 1
ATOM 1612 N N . GLN A 1 207 ? 23.536 3.420 0.233 1.00 93.31 207 GLN A N 1
ATOM 1613 C CA . GLN A 1 207 ? 24.870 3.860 0.660 1.00 93.31 207 GLN A CA 1
ATOM 1614 C C . GLN A 1 207 ? 26.003 3.027 0.045 1.00 93.31 207 GLN A C 1
ATOM 1616 O O . GLN A 1 207 ? 27.172 3.349 0.242 1.00 93.31 207 GLN A O 1
ATOM 1621 N N . THR A 1 208 ? 25.668 1.982 -0.715 1.00 92.94 208 THR A N 1
ATOM 1622 C CA . THR A 1 208 ? 26.621 1.048 -1.325 1.00 92.94 208 THR A CA 1
ATOM 1623 C C . THR A 1 208 ? 26.381 0.959 -2.836 1.00 92.94 208 THR A C 1
ATOM 1625 O O . THR A 1 208 ? 26.648 1.918 -3.559 1.00 92.94 208 THR A O 1
ATOM 1628 N N . TYR A 1 209 ? 25.846 -0.160 -3.328 1.00 90.44 209 TYR A N 1
ATOM 1629 C CA . TYR A 1 209 ? 25.714 -0.486 -4.750 1.00 90.44 209 TYR A CA 1
ATOM 1630 C C . TYR A 1 209 ? 24.874 0.520 -5.546 1.00 90.44 209 TYR A C 1
ATOM 1632 O O . TYR A 1 209 ? 25.128 0.737 -6.730 1.00 90.44 209 TYR A O 1
ATOM 1640 N N . TYR A 1 210 ? 23.882 1.146 -4.911 1.00 91.31 210 TYR A N 1
ATOM 1641 C CA . TYR A 1 210 ? 22.986 2.108 -5.555 1.00 91.31 210 TYR A CA 1
ATOM 1642 C C . TYR A 1 210 ? 23.300 3.565 -5.207 1.00 91.31 210 TYR A C 1
ATOM 1644 O O . TYR A 1 210 ? 22.618 4.460 -5.707 1.00 91.31 210 TYR A O 1
ATOM 1652 N N . LYS A 1 211 ? 24.367 3.839 -4.441 1.00 91.56 211 LYS A N 1
ATOM 1653 C CA . LYS A 1 211 ? 24.758 5.209 -4.080 1.00 91.56 211 LYS A CA 1
ATOM 1654 C C . LYS A 1 211 ? 24.931 6.140 -5.286 1.00 91.56 211 LYS A C 1
ATOM 1656 O O . LYS A 1 211 ? 24.306 7.201 -5.278 1.00 91.56 211 LYS A O 1
ATOM 1661 N N . PRO A 1 212 ? 25.655 5.755 -6.358 1.00 89.12 212 PRO A N 1
ATOM 1662 C CA . PRO A 1 212 ? 25.809 6.618 -7.531 1.00 89.12 212 PRO A CA 1
ATOM 1663 C C . PRO A 1 212 ? 24.489 6.876 -8.267 1.00 89.12 212 PRO A C 1
ATOM 1665 O O . PRO A 1 212 ? 24.309 7.940 -8.843 1.00 89.12 212 PRO A O 1
ATOM 1668 N N . LYS A 1 213 ? 23.557 5.912 -8.233 1.00 87.81 213 LYS A N 1
ATOM 1669 C CA . LYS A 1 213 ? 22.276 5.981 -8.953 1.00 87.81 213 LYS A CA 1
ATOM 1670 C C . LYS A 1 213 ? 21.217 6.804 -8.217 1.00 87.81 213 LYS A C 1
ATOM 1672 O O . LYS A 1 213 ? 20.348 7.369 -8.869 1.00 87.81 213 LYS A O 1
ATOM 1677 N N . LEU A 1 214 ? 21.262 6.834 -6.883 1.00 90.81 214 LEU A N 1
ATOM 1678 C CA . LEU A 1 214 ? 20.232 7.471 -6.055 1.00 90.81 214 LEU A CA 1
ATOM 1679 C C . LEU A 1 214 ? 20.653 8.834 -5.496 1.00 90.81 214 LEU A C 1
ATOM 1681 O O . LEU A 1 214 ? 19.819 9.728 -5.430 1.00 90.81 214 LEU A O 1
ATOM 1685 N N . TRP A 1 215 ? 21.922 9.011 -5.111 1.00 86.62 215 TRP A N 1
ATOM 1686 C CA . TRP A 1 215 ? 22.386 10.250 -4.470 1.00 86.62 215 TRP A CA 1
ATOM 1687 C C . TRP A 1 215 ? 23.019 11.248 -5.448 1.00 86.62 215 TRP A C 1
ATOM 1689 O O . TRP A 1 215 ? 23.025 12.437 -5.157 1.00 86.62 215 TRP A O 1
ATOM 1699 N N . ASN A 1 216 ? 23.491 10.791 -6.617 1.00 76.75 216 ASN A N 1
ATOM 1700 C CA . ASN A 1 216 ? 24.128 11.626 -7.648 1.00 76.75 216 ASN A CA 1
ATOM 1701 C C . ASN A 1 216 ? 23.551 11.358 -9.060 1.00 76.75 216 ASN A C 1
ATOM 1703 O O . ASN A 1 216 ? 24.296 10.984 -9.971 1.00 76.75 216 ASN A O 1
ATOM 1707 N N . PRO A 1 217 ? 22.238 11.557 -9.289 1.00 63.00 217 PRO A N 1
ATOM 1708 C CA . PRO A 1 217 ? 21.563 11.144 -10.526 1.00 63.00 217 PRO A CA 1
ATOM 1709 C C . PRO A 1 217 ? 22.014 11.897 -11.793 1.00 63.00 217 PRO A C 1
ATOM 1711 O O . PRO A 1 217 ? 21.625 11.517 -12.892 1.00 63.00 217 PRO A O 1
ATOM 1714 N N . ALA A 1 218 ? 22.832 12.948 -11.665 1.00 60.16 218 ALA A N 1
ATOM 1715 C CA . ALA A 1 218 ? 23.364 13.721 -12.789 1.00 60.16 218 ALA A CA 1
ATOM 1716 C C . ALA A 1 218 ? 24.552 13.054 -13.517 1.00 60.16 218 ALA A C 1
ATOM 1718 O O . ALA A 1 218 ? 24.994 13.566 -14.544 1.00 60.16 218 ALA A O 1
ATOM 1719 N N . SER A 1 219 ? 25.085 11.928 -13.023 1.00 50.59 219 SER A N 1
ATOM 1720 C CA . SER A 1 219 ? 26.083 11.164 -13.786 1.00 50.59 219 SER A CA 1
ATOM 1721 C C . SER A 1 219 ? 25.379 10.414 -14.924 1.00 50.59 219 SER A C 1
ATOM 1723 O O . SER A 1 219 ? 24.467 9.636 -14.632 1.00 50.59 219 SER A O 1
ATOM 1725 N N . PRO A 1 220 ? 25.754 10.621 -16.203 1.00 50.44 220 PRO A N 1
ATOM 1726 C CA . PRO A 1 220 ? 25.094 9.954 -17.318 1.00 50.44 220 PRO A CA 1
ATOM 1727 C C . PRO A 1 220 ? 25.149 8.442 -17.109 1.00 50.44 220 PRO A C 1
ATOM 1729 O O . PRO A 1 220 ? 26.188 7.891 -16.736 1.00 50.44 220 PRO A O 1
ATOM 1732 N N . ALA A 1 221 ? 24.013 7.772 -17.319 1.00 53.47 221 ALA A N 1
ATOM 1733 C CA . ALA A 1 221 ? 23.967 6.319 -17.295 1.00 53.47 221 ALA A CA 1
ATOM 1734 C C . ALA A 1 221 ? 25.064 5.783 -18.234 1.00 53.47 221 ALA A C 1
ATOM 1736 O O . ALA A 1 221 ? 25.183 6.294 -19.353 1.00 53.47 221 ALA A O 1
ATOM 1737 N N . PRO A 1 222 ? 25.869 4.782 -17.827 1.00 47.59 222 PRO A N 1
ATOM 1738 C CA . PRO A 1 222 ? 26.772 4.143 -18.769 1.00 47.59 222 PRO A CA 1
ATOM 1739 C C . PRO A 1 222 ? 25.923 3.641 -19.935 1.00 47.59 222 PRO A C 1
ATOM 1741 O O . PRO A 1 222 ? 24.921 2.949 -19.720 1.00 47.59 222 PR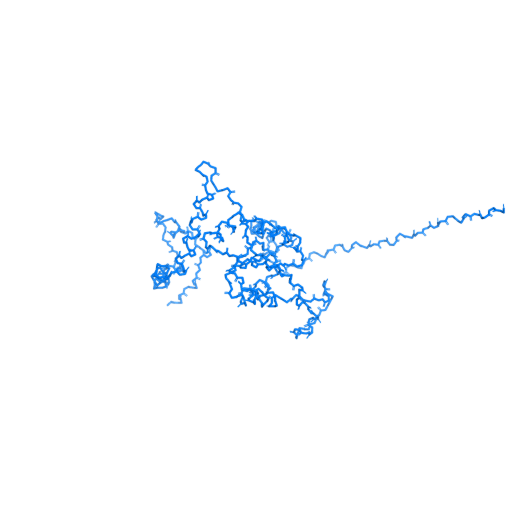O A O 1
ATOM 1744 N N . ALA A 1 223 ? 26.281 4.056 -21.152 1.00 46.25 223 ALA A N 1
ATOM 1745 C CA . ALA A 1 223 ? 25.601 3.620 -22.359 1.00 46.25 223 ALA A CA 1
ATOM 1746 C C . ALA A 1 223 ? 25.488 2.092 -22.317 1.00 46.25 223 ALA A C 1
ATOM 1748 O O . ALA A 1 223 ? 26.488 1.396 -22.121 1.00 46.25 223 ALA A O 1
ATOM 1749 N N . SER A 1 224 ? 24.266 1.565 -22.448 1.00 41.38 224 SER A N 1
ATOM 1750 C CA . SER A 1 224 ? 24.104 0.124 -22.633 1.00 41.38 224 SER A CA 1
ATOM 1751 C C . SER A 1 224 ? 24.960 -0.285 -23.828 1.00 41.38 224 SER A C 1
ATOM 1753 O O . SER A 1 224 ? 24.881 0.390 -24.859 1.00 41.38 224 SER A O 1
ATOM 1755 N N . PRO A 1 225 ? 25.764 -1.359 -23.740 1.00 42.47 225 PRO A N 1
ATOM 1756 C CA . PRO A 1 225 ? 26.421 -1.877 -24.918 1.00 42.47 225 PRO A CA 1
ATOM 1757 C C . PRO A 1 225 ? 25.310 -2.308 -25.869 1.00 42.47 225 PRO A C 1
ATOM 1759 O O . PRO A 1 225 ? 24.624 -3.307 -25.640 1.00 42.47 225 PRO A O 1
ATOM 1762 N N . VAL A 1 226 ? 25.099 -1.518 -26.921 1.00 42.28 226 VAL A N 1
ATOM 1763 C CA . VAL A 1 226 ? 24.331 -1.941 -28.081 1.00 42.28 226 VAL A CA 1
ATOM 1764 C C . VAL A 1 226 ? 25.044 -3.194 -28.568 1.00 42.28 226 VAL A C 1
ATOM 1766 O O . VAL A 1 226 ? 26.121 -3.126 -29.153 1.00 42.28 226 VAL A O 1
ATOM 1769 N N . ARG A 1 227 ? 24.494 -4.372 -28.257 1.00 44.41 227 ARG A N 1
ATOM 1770 C CA . ARG A 1 227 ? 24.903 -5.600 -28.929 1.00 44.41 227 ARG A CA 1
ATOM 1771 C C . ARG A 1 227 ? 24.498 -5.410 -30.380 1.00 44.41 227 ARG A C 1
ATOM 1773 O O . ARG A 1 227 ? 23.344 -5.652 -30.732 1.00 44.41 227 ARG A O 1
ATOM 1780 N N . GLU A 1 228 ? 25.437 -4.976 -31.213 1.00 42.00 228 GLU A N 1
ATOM 1781 C CA . GLU A 1 228 ? 25.321 -5.137 -32.652 1.00 42.00 228 GLU A CA 1
ATOM 1782 C C . GLU A 1 228 ? 24.983 -6.605 -32.906 1.00 42.00 228 GLU A C 1
ATOM 1784 O O . GL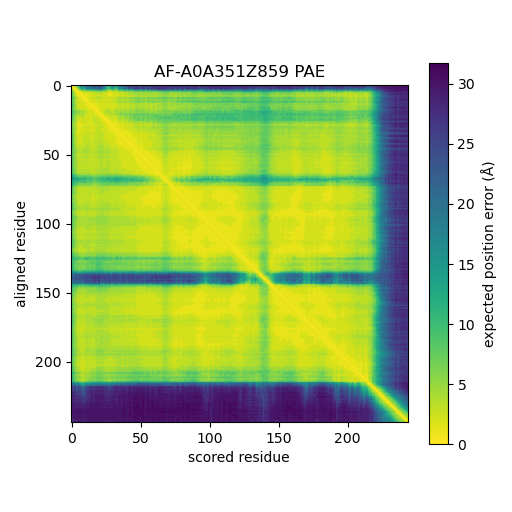U A 1 228 ? 25.796 -7.514 -32.702 1.00 42.00 228 GLU A O 1
ATOM 1789 N N . ARG A 1 229 ? 23.742 -6.862 -33.325 1.00 44.81 229 ARG A N 1
ATOM 1790 C CA . ARG A 1 229 ? 23.404 -8.126 -33.961 1.00 44.81 229 ARG A CA 1
ATOM 1791 C C . ARG A 1 229 ? 24.228 -8.171 -35.241 1.00 44.81 229 ARG A C 1
ATOM 1793 O O . ARG A 1 229 ? 23.788 -7.673 -36.274 1.00 44.81 229 ARG A O 1
ATOM 1800 N N . LYS A 1 230 ? 25.420 -8.774 -35.181 1.00 41.44 230 LYS A N 1
ATOM 1801 C CA . LYS A 1 230 ? 26.128 -9.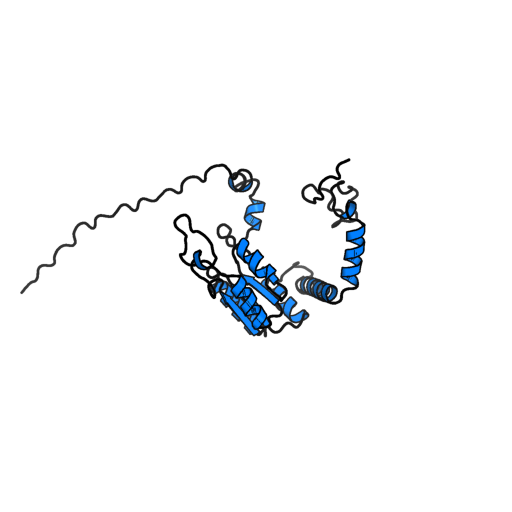229 -36.378 1.00 41.44 230 LYS A CA 1
ATOM 1802 C C . LYS A 1 230 ? 25.123 -10.048 -37.179 1.00 41.44 230 LYS A C 1
ATOM 1804 O O . LYS A 1 230 ? 24.703 -11.117 -36.732 1.00 41.44 230 LYS A O 1
ATOM 1809 N N . LYS A 1 231 ? 24.698 -9.521 -38.330 1.00 44.78 231 LYS A N 1
ATOM 1810 C CA . LYS A 1 231 ? 23.950 -10.280 -39.330 1.00 44.78 231 LYS A CA 1
ATOM 1811 C C . LYS A 1 231 ? 24.805 -11.505 -39.641 1.00 44.78 231 LYS A C 1
ATOM 1813 O O . LYS A 1 231 ? 25.833 -11.384 -40.300 1.00 44.78 231 LYS A O 1
ATOM 1818 N N . ARG A 1 232 ? 24.435 -12.677 -39.116 1.00 40.34 232 ARG A N 1
ATOM 1819 C CA . ARG A 1 232 ? 24.994 -13.931 -39.615 1.00 40.34 232 ARG A CA 1
ATOM 1820 C C . ARG A 1 232 ? 24.546 -14.018 -41.066 1.00 40.34 232 ARG A C 1
ATOM 1822 O O . ARG A 1 232 ? 23.358 -14.179 -41.332 1.00 40.34 232 ARG A O 1
ATOM 1829 N N . ALA A 1 233 ? 25.490 -13.831 -41.983 1.00 44.34 233 ALA A N 1
ATOM 1830 C CA . ALA A 1 233 ? 25.300 -14.192 -43.371 1.00 44.34 233 ALA A CA 1
ATOM 1831 C C . ALA A 1 233 ? 24.918 -15.674 -43.389 1.00 44.34 233 ALA A C 1
ATOM 1833 O O . ALA A 1 233 ? 25.685 -16.526 -42.941 1.00 44.34 233 ALA A O 1
ATOM 1834 N N . VAL A 1 234 ? 23.699 -15.969 -43.832 1.00 46.22 234 VAL A N 1
ATOM 1835 C CA . VAL A 1 234 ? 23.285 -17.336 -44.132 1.00 46.22 234 VAL A CA 1
ATOM 1836 C C . VAL A 1 234 ? 24.025 -17.719 -45.408 1.00 46.22 234 VAL A C 1
ATOM 1838 O O . VAL A 1 234 ? 23.570 -17.464 -46.519 1.00 46.22 234 VAL A O 1
ATOM 1841 N N . SER A 1 235 ? 25.232 -18.252 -45.245 1.00 43.28 235 SER A N 1
ATOM 1842 C CA . SER A 1 235 ? 25.984 -18.872 -46.323 1.00 43.28 235 SER A CA 1
ATOM 1843 C C . SER A 1 235 ? 25.342 -20.218 -46.662 1.00 43.28 235 SER A C 1
ATOM 1845 O O . SER A 1 235 ? 25.444 -21.163 -45.886 1.00 43.28 235 SER A O 1
ATOM 1847 N N . GLY A 1 236 ? 24.687 -20.273 -47.822 1.00 40.44 236 GLY A N 1
ATOM 1848 C CA . GLY A 1 236 ? 24.589 -21.456 -48.682 1.00 40.44 236 GLY A CA 1
ATOM 1849 C C . GLY A 1 236 ? 23.890 -22.697 -48.121 1.00 40.44 236 GLY A C 1
ATOM 1850 O O . GLY A 1 236 ? 24.532 -23.583 -47.569 1.00 40.44 236 GLY A O 1
ATOM 1851 N N . MET A 1 237 ? 22.595 -22.842 -48.409 1.00 39.62 237 MET A N 1
ATOM 1852 C CA . MET A 1 237 ? 21.954 -24.161 -48.475 1.00 39.62 237 MET A CA 1
ATOM 1853 C C . MET A 1 237 ? 22.333 -24.826 -49.815 1.00 39.62 237 MET A C 1
ATOM 1855 O O . MET A 1 237 ? 22.173 -24.180 -50.858 1.00 39.62 237 MET A O 1
ATOM 1859 N N . PRO A 1 238 ? 22.804 -26.087 -49.855 1.00 42.72 238 PRO A N 1
ATOM 1860 C CA . PRO A 1 238 ? 23.034 -26.774 -51.117 1.00 42.72 238 PRO A CA 1
ATOM 1861 C C . PRO A 1 238 ? 21.693 -27.132 -51.763 1.00 42.72 238 PRO A C 1
ATOM 1863 O O . PRO A 1 238 ? 20.819 -27.734 -51.138 1.00 42.72 238 PRO A O 1
ATOM 1866 N N . ARG A 1 239 ? 21.538 -26.773 -53.042 1.00 47.59 239 ARG A N 1
ATOM 1867 C CA . ARG A 1 239 ? 20.412 -27.196 -53.882 1.00 47.59 239 ARG A CA 1
ATOM 1868 C C . ARG A 1 239 ? 20.399 -28.724 -53.983 1.00 47.59 239 ARG A C 1
ATOM 1870 O O . ARG A 1 239 ? 21.323 -29.307 -54.547 1.00 47.59 239 ARG A O 1
ATOM 1877 N N . GLN A 1 240 ? 19.338 -29.365 -53.494 1.00 45.00 240 GLN A N 1
ATOM 1878 C CA . GLN A 1 240 ? 19.064 -30.762 -53.823 1.00 45.00 240 GLN A CA 1
ATOM 1879 C C . GLN A 1 240 ? 18.774 -30.873 -55.325 1.00 45.00 240 GLN A C 1
ATOM 1881 O O . GLN A 1 240 ? 17.885 -30.207 -55.861 1.00 45.00 240 GLN A O 1
ATOM 1886 N N . LYS A 1 241 ? 19.567 -31.698 -56.015 1.00 43.56 241 LYS A N 1
ATOM 1887 C CA . LYS A 1 241 ? 19.317 -32.104 -57.398 1.00 43.56 241 LYS A CA 1
ATOM 1888 C C . LYS A 1 241 ? 18.039 -32.946 -57.435 1.00 43.56 241 LYS A C 1
ATOM 1890 O O . LYS A 1 241 ? 17.949 -33.950 -56.738 1.00 43.56 241 LYS A O 1
ATOM 1895 N N . LYS A 1 242 ? 17.083 -32.554 -58.282 1.00 46.00 242 LYS A N 1
ATOM 1896 C CA . LYS A 1 242 ? 15.994 -33.430 -58.730 1.00 46.00 242 LYS A CA 1
ATOM 1897 C C . LYS A 1 242 ? 16.606 -34.594 -59.516 1.00 46.00 242 LYS A C 1
ATOM 1899 O O . LYS A 1 242 ? 17.251 -34.351 -60.536 1.00 46.00 242 LYS A O 1
ATOM 1904 N N . ALA A 1 243 ? 16.410 -35.820 -59.044 1.00 50.84 243 ALA A N 1
ATOM 1905 C CA . ALA A 1 243 ? 16.527 -37.009 -59.878 1.00 50.84 243 ALA A CA 1
ATOM 1906 C C . ALA A 1 243 ? 15.160 -37.283 -60.524 1.00 50.84 243 ALA A C 1
ATOM 1908 O O . ALA A 1 243 ? 14.126 -37.024 -59.906 1.00 50.84 243 ALA A O 1
ATOM 1909 N N . ARG A 1 244 ? 15.215 -37.682 -61.795 1.00 47.22 244 ARG A N 1
ATOM 1910 C CA . ARG A 1 244 ? 14.089 -38.075 -62.646 1.00 47.22 244 ARG A CA 1
ATOM 1911 C C . ARG A 1 244 ? 13.434 -39.357 -62.157 1.00 47.22 244 ARG A C 1
ATOM 1913 O O . ARG A 1 244 ? 14.175 -40.184 -61.584 1.00 47.22 244 ARG A O 1
#

Secondary structure (DSSP, 8-state):
-PPPPP-STT----TTT-TT--SPPPTT-HHHH-HHHHHHHHHHHHH-HHHHHHHHHHHHHHHHTEETTTEE---HHHHHHHHHHHTT--EEEEEE-GGGHHHHHHHHHHHHHTT-EEEEEETTTT-B-GGGGTPPP-S--S-SSB--HHHHHHHHHHTT-SEEEEES--HHHHHHHHHH-SSEEEEEE---TTTTT-THHHHHTTTTTTHHHHT-TTSPPPPP------------PPPPPPP-

Radius of gyration: 25.61 Å; Cα contacts (8 Å, |Δi|>4): 294; chains: 1; bounding box: 46×71×91 Å

Foldseek 3Di:
DPQPAQDDPPWPQVCVVVVPGPDDTDSSHCCNVCVVVVVVVVCCCVPPPVNVQLVVLVVVLLVVQQDPPPGGHDDPLRSVLSSCVSVVFAEEEEAAEPVCVVVSVVSQVVNVVSRHHYHYDYQCNVWDAVVVVVDDDDDDDPDRTDGDLLVSQVVVVVVVGQEYEYHADAPVSVVNNCVSHPHHYDYPFHDDPVVNRPCVVLVVCCVDPCVCVPVPVPPDDDPDPPPPPPPPPPPDDDDDDDDD

Sequence (244 aa):
MKTADVTCIECESYKCRYPKVKKSPSQACPRKQYPDVMKQTLKENRDDAAVQQINAACMEVLRRGRHESLGYEWTRVRELIEYARILRYKRIGIAGCVGLIEESKILGRILEESGFTVILVNCMAGGALPEKFGLKTSGETASSVFCNPFMQAEVLNREKTELNVMVGLCVGHDILFIRHSQADVTPLIVKDRVMGHNPVAALYTSQTYYKPKLWNPASPAPASPVRERKKRAVSGMPRQKKAR